Protein AF-A0A8C7Z4F8-F1 (afdb_monomer)

Radius of gyration: 44.06 Å; Cα contacts (8 Å, |Δi|>4): 246; chains: 1; bounding box: 107×72×113 Å

Secondary structure (DSSP, 8-state):
--S--B---EEEETTEEEEPSS--BPP-SSS---EEEEE-TTSEEEEEETTEEEEEEEHHHHS--S--SEEE-TT----TT-B--SEEE-TT-PPPGGG---SEEE-TT----TT--HHHH-S--PPEEE-TT---S--PPEEE-TTB--SPPPPEEE-TT----TTTT--S-----------SS-----------S-HHHHHHHHHHTHHHHHHHHHHHHHHHHHHHHHHHHHHHHHHHHHHHHHHHHHHHHHHHHTTSSSS-----------------

Structure (mmCIF, N/CA/C/O backbone):
data_AF-A0A8C7Z4F8-F1
#
_entry.id   AF-A0A8C7Z4F8-F1
#
loop_
_atom_site.group_PDB
_atom_site.id
_atom_site.type_symbol
_atom_site.label_atom_id
_atom_site.label_alt_id
_atom_site.label_comp_id
_atom_site.label_asym_id
_atom_site.label_entity_id
_atom_site.label_seq_id
_atom_site.pdbx_PDB_ins_code
_atom_site.Cartn_x
_atom_site.Cartn_y
_atom_site.Cartn_z
_atom_site.occupancy
_atom_site.B_iso_or_equiv
_atom_site.auth_seq_id
_atom_site.auth_comp_id
_atom_site.auth_asym_id
_atom_site.auth_atom_id
_atom_site.pdbx_PDB_model_num
ATOM 1 N N . GLY A 1 1 ? 2.323 -11.354 16.881 1.00 49.81 1 GLY A N 1
ATOM 2 C CA . GLY A 1 1 ? 3.428 -11.630 15.941 1.00 49.81 1 GLY A CA 1
ATOM 3 C C . GLY A 1 1 ? 3.877 -10.321 15.329 1.00 49.81 1 GLY A C 1
ATOM 4 O O . GLY A 1 1 ? 3.025 -9.554 14.912 1.00 49.81 1 GLY A O 1
ATOM 5 N N . TYR A 1 2 ? 5.178 -10.034 15.336 1.00 56.16 2 TYR A N 1
ATOM 6 C CA . TYR A 1 2 ? 5.723 -8.703 15.023 1.00 56.16 2 TYR A CA 1
ATOM 7 C C . TYR A 1 2 ? 5.928 -8.410 13.524 1.00 56.16 2 TYR A C 1
ATOM 9 O O . TYR A 1 2 ? 6.317 -7.300 13.188 1.00 56.16 2 TYR A O 1
ATOM 17 N N . SER A 1 3 ? 5.689 -9.367 12.618 1.00 63.50 3 SER A N 1
ATOM 18 C CA . SER A 1 3 ? 6.276 -9.279 11.271 1.00 63.50 3 SER A CA 1
ATOM 19 C C . SER A 1 3 ? 5.364 -8.769 10.146 1.00 63.50 3 SER A C 1
ATOM 21 O O . SER A 1 3 ? 5.885 -8.470 9.078 1.00 63.50 3 SER A O 1
ATOM 23 N N . THR A 1 4 ? 4.043 -8.663 10.325 1.00 73.19 4 THR A N 1
ATOM 24 C CA . THR A 1 4 ? 3.132 -8.253 9.232 1.00 73.19 4 THR A CA 1
ATOM 25 C C . THR A 1 4 ? 1.956 -7.425 9.755 1.00 73.19 4 THR A C 1
ATOM 27 O O . THR A 1 4 ? 0.885 -7.965 10.024 1.00 73.19 4 THR A O 1
ATOM 30 N N . LYS A 1 5 ? 2.164 -6.113 9.920 1.00 88.69 5 LYS A N 1
ATOM 31 C CA . LYS A 1 5 ? 1.126 -5.131 10.281 1.00 88.69 5 LYS A CA 1
ATOM 32 C C . LYS A 1 5 ? 0.877 -4.199 9.099 1.00 88.69 5 LYS A C 1
ATOM 34 O O . LYS A 1 5 ? 1.478 -3.129 9.018 1.00 88.69 5 LYS A O 1
ATOM 39 N N . LYS A 1 6 ? 0.039 -4.636 8.159 1.00 93.50 6 LYS A N 1
ATOM 40 C CA . LYS A 1 6 ? -0.268 -3.865 6.953 1.00 93.50 6 LYS A CA 1
ATOM 41 C C . LYS A 1 6 ? -1.729 -3.959 6.545 1.00 93.50 6 LYS A C 1
ATOM 43 O O . LYS A 1 6 ? -2.384 -4.970 6.794 1.00 93.50 6 LYS A O 1
ATOM 48 N N . VAL A 1 7 ? -2.216 -2.915 5.888 1.00 96.19 7 VAL A N 1
ATOM 49 C CA . VAL A 1 7 ? -3.517 -2.895 5.222 1.00 96.19 7 VAL A CA 1
ATOM 50 C C . VAL A 1 7 ? -3.371 -3.586 3.873 1.00 96.19 7 VAL A C 1
ATOM 52 O O . VAL A 1 7 ? -2.506 -3.244 3.068 1.00 96.19 7 VAL A O 1
ATOM 55 N N . HIS A 1 8 ? -4.213 -4.583 3.631 1.00 96.00 8 HIS A N 1
ATOM 56 C CA . HIS A 1 8 ? -4.247 -5.287 2.360 1.00 96.00 8 HIS A CA 1
ATOM 57 C C . HIS A 1 8 ? -5.235 -4.610 1.412 1.00 96.00 8 HIS A C 1
ATOM 59 O O . HIS A 1 8 ? -6.421 -4.524 1.712 1.00 96.00 8 HIS A O 1
ATOM 65 N N . VAL A 1 9 ? -4.748 -4.198 0.241 1.00 97.06 9 VAL A N 1
ATOM 66 C CA . VAL A 1 9 ? -5.586 -3.820 -0.901 1.00 97.06 9 VAL A CA 1
ATOM 67 C C . VAL A 1 9 ? -5.206 -4.734 -2.057 1.00 97.06 9 VAL A C 1
ATOM 69 O O . VAL A 1 9 ? -4.083 -4.694 -2.567 1.00 97.06 9 VAL A O 1
ATOM 72 N N . ILE A 1 10 ? -6.115 -5.644 -2.394 1.00 96.75 10 ILE A N 1
ATOM 73 C CA . ILE A 1 10 ? -5.881 -6.713 -3.360 1.00 96.75 10 ILE A CA 1
ATOM 74 C C . ILE A 1 10 ? -7.004 -6.660 -4.380 1.00 96.75 10 ILE A C 1
ATOM 76 O O . ILE A 1 10 ? -8.173 -6.753 -4.014 1.00 96.75 10 ILE A O 1
ATOM 80 N N . PHE A 1 11 ? -6.641 -6.551 -5.651 1.00 96.38 11 PHE A N 1
ATOM 81 C CA . PHE A 1 11 ? -7.597 -6.572 -6.749 1.00 96.38 11 PHE A CA 1
ATOM 82 C C . PHE A 1 11 ? -7.433 -7.856 -7.553 1.00 96.38 11 PHE A C 1
ATOM 84 O O . PHE A 1 11 ? -6.313 -8.307 -7.812 1.00 96.38 11 PHE A O 1
ATOM 91 N N . ASN A 1 12 ? -8.558 -8.451 -7.945 1.00 95.12 12 ASN A N 1
ATOM 92 C CA . ASN A 1 12 ? -8.551 -9.525 -8.924 1.00 95.12 12 ASN A CA 1
ATOM 93 C C . ASN A 1 12 ? -8.525 -8.915 -10.325 1.00 95.12 12 ASN A C 1
ATOM 95 O O . ASN A 1 12 ? -9.417 -8.147 -10.674 1.00 95.12 12 ASN A O 1
ATOM 99 N N . TYR A 1 13 ? -7.527 -9.273 -11.124 1.00 94.25 13 TYR A N 1
ATOM 100 C CA . TYR A 1 13 ? -7.421 -8.862 -12.517 1.00 94.25 13 TYR A CA 1
ATOM 101 C C . TYR A 1 13 ? -6.995 -10.069 -13.356 1.00 94.25 13 TYR A C 1
ATOM 103 O O . TYR A 1 13 ? -6.072 -10.798 -12.998 1.00 94.25 13 TYR A O 1
ATOM 111 N N . LYS A 1 14 ? -7.724 -10.346 -14.446 1.00 90.94 14 LYS A N 1
ATOM 112 C CA . LYS A 1 14 ? -7.486 -11.500 -15.342 1.00 90.94 14 LYS A CA 1
ATOM 113 C C . LYS A 1 14 ? -7.345 -12.853 -14.612 1.00 90.94 14 LYS A C 1
ATOM 115 O O . LYS A 1 14 ? -6.571 -13.716 -15.021 1.00 90.94 14 LYS A O 1
ATOM 120 N N . GLY A 1 15 ? -8.116 -13.055 -13.538 1.00 92.06 15 GLY A N 1
ATOM 121 C CA . GLY A 1 15 ? -8.130 -14.300 -12.763 1.00 92.06 15 GLY A CA 1
ATOM 122 C C . GLY A 1 15 ? -6.975 -14.455 -11.768 1.00 92.06 15 GLY A C 1
ATOM 123 O O . GLY A 1 15 ? -6.853 -15.514 -11.154 1.00 92.06 15 GLY A O 1
ATOM 124 N N . GLN A 1 16 ? -6.150 -13.423 -11.578 1.00 95.06 16 GLN A N 1
ATOM 125 C CA . GLN A 1 16 ? -5.070 -13.396 -10.594 1.00 95.06 16 GLN A CA 1
ATOM 126 C C . GLN A 1 16 ? -5.307 -12.302 -9.550 1.00 95.06 16 GLN A C 1
ATOM 128 O O . GLN A 1 16 ? -5.834 -11.234 -9.850 1.00 95.06 16 GLN A O 1
ATOM 133 N N . ASN A 1 17 ? -4.927 -12.584 -8.303 1.00 96.69 17 ASN A N 1
ATOM 134 C CA . ASN A 1 17 ? -5.020 -11.628 -7.203 1.00 96.69 17 ASN A CA 1
ATOM 135 C C . ASN A 1 17 ? -3.708 -10.848 -7.104 1.00 96.69 17 ASN A C 1
ATOM 137 O O . ASN A 1 17 ? -2.674 -11.420 -6.755 1.00 96.69 17 ASN A O 1
ATOM 141 N N . HIS A 1 18 ? -3.757 -9.549 -7.380 1.00 96.00 18 HIS A N 1
ATOM 142 C CA . HIS A 1 18 ? -2.596 -8.668 -7.335 1.00 96.00 18 HIS A CA 1
ATOM 143 C C . HIS A 1 18 ? -2.588 -7.888 -6.023 1.00 96.00 18 HIS A C 1
ATOM 145 O O . HIS A 1 18 ? -3.549 -7.190 -5.696 1.00 96.00 18 HIS A O 1
ATOM 151 N N . LEU A 1 19 ? -1.496 -8.005 -5.269 1.00 96.12 19 LEU A N 1
ATOM 152 C CA . LEU A 1 19 ? -1.281 -7.237 -4.047 1.00 96.12 19 LEU A CA 1
ATOM 153 C C . LEU A 1 19 ? -0.741 -5.850 -4.400 1.00 96.12 19 LEU A C 1
ATOM 155 O O . LEU A 1 19 ? 0.063 -5.718 -5.323 1.00 96.12 19 LEU A O 1
ATOM 159 N N . ILE A 1 20 ? -1.145 -4.844 -3.628 1.00 96.25 20 ILE A N 1
ATOM 160 C CA . ILE A 1 20 ? -0.541 -3.515 -3.695 1.00 96.25 20 ILE A CA 1
ATOM 161 C C . ILE A 1 20 ? 0.960 -3.595 -3.379 1.00 96.25 20 ILE A C 1
ATOM 163 O O . ILE A 1 20 ? 1.379 -4.302 -2.456 1.00 96.25 20 ILE A O 1
ATOM 167 N N . LYS A 1 21 ? 1.776 -2.872 -4.149 1.00 95.00 21 LYS A N 1
ATOM 168 C CA . LYS A 1 21 ? 3.234 -2.790 -3.956 1.00 95.00 21 LYS A CA 1
ATOM 169 C C . LYS A 1 21 ? 3.617 -1.977 -2.725 1.00 95.00 21 LYS A C 1
ATOM 171 O O . LYS A 1 21 ? 4.642 -2.244 -2.101 1.00 95.00 21 LYS A O 1
ATOM 176 N N . LYS A 1 22 ? 2.819 -0.957 -2.412 1.00 94.38 22 LYS A N 1
ATOM 177 C CA . LYS A 1 22 ? 3.058 -0.036 -1.302 1.00 94.38 22 LYS A CA 1
ATOM 178 C C . LYS A 1 22 ? 2.738 -0.691 0.038 1.00 94.38 22 LYS A C 1
ATOM 180 O O . LYS A 1 22 ? 1.772 -1.439 0.167 1.00 94.38 22 LYS A O 1
ATOM 185 N N . ASP A 1 23 ? 3.555 -0.387 1.041 1.00 93.69 23 ASP A N 1
ATOM 186 C CA . ASP A 1 23 ? 3.369 -0.885 2.402 1.00 93.69 23 ASP A CA 1
ATOM 187 C C . ASP A 1 23 ? 2.555 0.118 3.228 1.00 93.69 23 ASP A C 1
ATOM 189 O O . ASP A 1 23 ? 3.071 1.138 3.690 1.00 93.69 23 ASP A O 1
ATOM 193 N N . ILE A 1 24 ? 1.261 -0.162 3.381 1.00 94.88 24 ILE A N 1
ATOM 194 C CA . ILE A 1 24 ? 0.336 0.676 4.146 1.00 94.88 24 ILE A CA 1
ATOM 195 C C . ILE A 1 24 ? 0.276 0.139 5.572 1.00 94.88 24 ILE A C 1
ATOM 197 O O . ILE A 1 24 ? -0.217 -0.965 5.795 1.00 94.88 24 ILE A O 1
ATOM 201 N N . LYS A 1 25 ? 0.727 0.920 6.555 1.00 93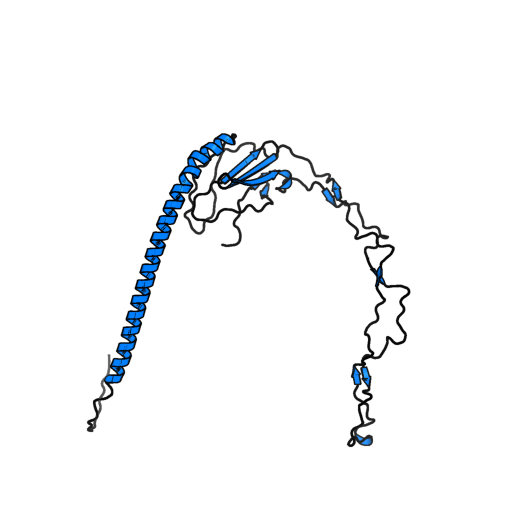.88 25 LYS A N 1
ATOM 202 C CA . LYS A 1 25 ? 0.678 0.515 7.968 1.00 93.88 25 LYS A CA 1
ATOM 203 C C . LYS A 1 25 ? -0.764 0.430 8.463 1.00 93.88 25 LYS A C 1
ATOM 205 O O . LYS A 1 25 ? -1.527 1.380 8.309 1.00 93.88 25 LYS A O 1
ATOM 210 N N . CYS A 1 26 ? -1.119 -0.691 9.089 1.00 93.50 26 CYS A N 1
ATOM 211 C CA . CYS A 1 26 ? -2.388 -0.808 9.803 1.00 93.50 26 CYS A CA 1
ATOM 212 C C . CYS A 1 26 ? -2.264 -0.256 11.225 1.00 93.50 26 CYS A C 1
ATOM 214 O O . CYS A 1 26 ? -1.162 -0.141 11.769 1.00 93.50 26 CYS A O 1
ATOM 216 N N . LYS A 1 27 ? -3.408 0.051 11.829 1.00 94.25 27 LYS A N 1
ATOM 217 C CA . LYS A 1 27 ? -3.496 0.355 13.254 1.00 94.25 27 LYS A CA 1
ATOM 218 C C . LYS A 1 27 ? -3.492 -0.939 14.063 1.00 94.25 27 LYS A C 1
ATOM 220 O O . LYS A 1 27 ? -3.935 -1.980 13.573 1.00 94.25 27 LYS A O 1
ATOM 225 N N . ASP A 1 28 ? -2.927 -0.882 15.258 1.00 91.75 28 ASP A N 1
ATOM 226 C CA . ASP A 1 28 ? -2.661 -2.041 16.111 1.00 91.75 28 ASP A CA 1
ATOM 227 C C . ASP A 1 28 ? -2.951 -1.788 17.597 1.00 91.75 28 ASP A C 1
ATOM 229 O O . ASP A 1 28 ? -2.520 -2.582 18.436 1.00 91.75 28 ASP A O 1
ATOM 233 N N . ASP A 1 29 ? -3.658 -0.700 17.905 1.00 93.06 29 ASP A N 1
ATOM 234 C CA . ASP A 1 29 ? -4.162 -0.415 19.244 1.00 93.06 29 ASP A CA 1
ATOM 235 C C . ASP A 1 29 ? -5.520 -1.113 19.500 1.00 93.06 29 ASP A C 1
ATOM 237 O O . ASP A 1 29 ? -5.978 -1.936 18.700 1.00 93.06 29 ASP A O 1
ATOM 241 N N . GLU A 1 30 ? -6.109 -0.870 20.674 1.00 93.31 30 GLU A N 1
ATOM 242 C CA . GLU A 1 30 ? -7.372 -1.485 21.111 1.00 93.31 30 GLU A CA 1
ATOM 243 C C . GLU A 1 30 ? -8.612 -0.628 20.790 1.00 93.31 30 GLU A C 1
ATOM 245 O O . GLU A 1 30 ? -9.710 -0.968 21.230 1.00 93.31 30 GLU A O 1
ATOM 250 N N . LEU A 1 31 ? -8.453 0.482 20.063 1.00 95.75 31 LEU A N 1
ATOM 251 C CA . LEU A 1 31 ? -9.534 1.406 19.728 1.00 95.75 31 LEU A CA 1
ATOM 252 C C . LEU A 1 31 ? -10.153 1.080 18.366 1.00 95.75 31 LEU A C 1
ATOM 254 O O . LEU A 1 31 ? -9.585 0.379 17.521 1.00 95.75 31 LEU A O 1
ATOM 258 N N . THR A 1 32 ? -11.347 1.619 18.132 1.00 96.88 32 THR A N 1
ATOM 259 C CA . THR A 1 32 ? -12.010 1.490 16.840 1.00 96.88 32 THR A CA 1
ATOM 260 C C . THR A 1 32 ? -11.325 2.387 15.809 1.00 96.88 32 THR A C 1
ATOM 262 O O . THR A 1 32 ? -11.149 3.589 16.018 1.00 96.88 32 THR A O 1
ATOM 265 N N . HIS A 1 33 ? -11.010 1.818 14.644 1.00 97.12 33 HIS A N 1
ATOM 266 C CA . HIS A 1 33 ? -10.456 2.539 13.498 1.00 97.12 33 HIS A CA 1
ATOM 267 C C . HIS A 1 33 ? -11.338 2.406 12.269 1.00 97.12 33 HIS A C 1
ATOM 269 O O . HIS A 1 33 ? -11.872 1.330 11.986 1.00 97.12 33 HIS A O 1
ATOM 275 N N . LEU A 1 34 ? -11.432 3.489 11.503 1.00 97.56 34 LEU A N 1
ATOM 276 C CA . LEU A 1 34 ? -12.185 3.515 10.255 1.00 97.56 34 LEU A CA 1
ATOM 277 C C . LEU A 1 34 ? -11.246 3.275 9.074 1.00 97.56 34 LEU A C 1
ATOM 279 O O . LEU A 1 34 ? -10.264 3.993 8.914 1.00 97.56 34 LEU A O 1
ATOM 283 N N . TYR A 1 35 ? -11.575 2.318 8.211 1.00 97.88 35 TYR A N 1
ATOM 284 C CA . TYR A 1 35 ? -10.846 2.065 6.968 1.00 97.88 35 TYR A CA 1
ATOM 285 C C . TYR A 1 35 ? -11.739 2.373 5.768 1.00 97.88 35 TYR A C 1
ATOM 287 O O . TYR A 1 35 ? -12.866 1.886 5.689 1.00 97.88 35 TYR A O 1
ATOM 295 N N . THR A 1 36 ? -11.228 3.148 4.813 1.00 98.06 36 THR A N 1
ATOM 296 C CA . THR A 1 36 ? -11.954 3.509 3.587 1.00 98.06 36 THR A CA 1
ATOM 297 C C . THR A 1 36 ? -11.073 3.260 2.372 1.00 98.06 36 THR A C 1
ATOM 299 O O . THR A 1 36 ? -9.938 3.732 2.315 1.00 98.06 36 THR A O 1
ATOM 302 N N . LEU A 1 37 ? -11.606 2.540 1.386 1.00 98.00 37 LEU A N 1
ATOM 303 C CA . LEU A 1 37 ? -11.005 2.375 0.065 1.00 98.00 37 LEU A CA 1
ATOM 304 C C . LEU A 1 37 ? -11.885 3.094 -0.956 1.00 98.00 37 LEU A C 1
ATOM 306 O O . LEU A 1 37 ? -13.067 2.785 -1.077 1.00 98.00 37 LEU A O 1
ATOM 310 N N . ILE A 1 38 ? -11.296 4.026 -1.695 1.00 97.81 38 ILE A N 1
ATOM 311 C CA . ILE A 1 38 ? -11.937 4.744 -2.794 1.00 97.81 38 ILE A CA 1
ATOM 312 C C . ILE A 1 38 ? -11.261 4.286 -4.080 1.00 97.81 38 ILE A C 1
ATOM 314 O O . ILE A 1 38 ? -10.034 4.316 -4.182 1.00 97.81 38 ILE A O 1
ATOM 318 N N . LEU A 1 39 ? -12.060 3.864 -5.054 1.00 97.00 39 LEU A N 1
ATOM 319 C CA . LEU A 1 39 ? -11.600 3.440 -6.370 1.00 97.00 39 LEU A CA 1
ATOM 320 C C . LEU A 1 39 ? -12.334 4.254 -7.432 1.00 97.00 39 LEU A C 1
ATOM 322 O O . LEU A 1 39 ? -13.559 4.197 -7.518 1.00 97.00 39 LEU A O 1
ATOM 326 N N . ASN A 1 40 ? -11.589 5.011 -8.231 1.00 96.25 40 ASN A N 1
ATOM 327 C CA . ASN A 1 40 ? -12.147 5.944 -9.199 1.00 96.25 40 ASN A CA 1
ATOM 328 C C . ASN A 1 40 ? -12.118 5.376 -10.633 1.00 96.25 40 ASN A C 1
ATOM 330 O O . ASN A 1 40 ? -11.205 4.623 -10.989 1.00 96.25 40 ASN A O 1
ATOM 334 N N . PRO A 1 41 ? -13.050 5.803 -11.509 1.00 95.44 41 PRO A N 1
ATOM 335 C CA . PRO A 1 41 ? -13.068 5.406 -12.921 1.00 95.44 41 PRO A CA 1
ATOM 336 C C . PRO A 1 41 ? -11.861 5.859 -13.753 1.00 95.44 41 PRO A C 1
ATOM 338 O O . PRO A 1 41 ? -11.650 5.367 -14.858 1.00 95.44 41 PRO A O 1
ATOM 341 N N . ASP A 1 42 ? -11.073 6.810 -13.253 1.00 94.75 42 ASP A N 1
ATOM 342 C CA . ASP A 1 42 ? -9.826 7.263 -13.877 1.00 94.75 42 ASP A CA 1
ATOM 343 C C . ASP A 1 42 ? -8.624 6.361 -13.535 1.00 94.75 42 ASP A C 1
ATOM 345 O O . ASP A 1 42 ? -7.484 6.714 -13.836 1.00 94.75 42 ASP A O 1
ATOM 349 N N . GLN A 1 43 ? -8.884 5.187 -12.943 1.00 93.50 43 GLN A N 1
ATOM 350 C CA . GLN A 1 43 ? -7.890 4.213 -12.489 1.00 93.50 43 GLN A CA 1
ATOM 351 C C . GLN A 1 43 ? -7.019 4.708 -11.332 1.00 93.50 43 GLN A C 1
ATOM 353 O O . GLN A 1 43 ? -5.921 4.188 -11.111 1.00 93.50 43 GLN A O 1
ATOM 358 N N . THR A 1 44 ? -7.496 5.702 -10.586 1.00 96.94 44 THR A N 1
ATOM 359 C CA . THR A 1 44 ? -6.874 6.113 -9.331 1.00 96.94 44 THR A CA 1
ATOM 360 C C . THR A 1 44 ? -7.548 5.453 -8.140 1.00 96.94 44 THR A C 1
ATOM 362 O O . THR A 1 44 ? -8.717 5.064 -8.184 1.00 96.94 44 THR A O 1
ATOM 365 N N . TYR A 1 45 ? -6.795 5.320 -7.056 1.00 97.56 45 TYR A N 1
ATOM 366 C CA . TYR A 1 45 ? -7.313 4.847 -5.783 1.00 97.56 45 TYR A CA 1
ATOM 367 C C . TYR A 1 45 ? -6.828 5.744 -4.649 1.00 97.56 45 TYR A C 1
ATOM 369 O O . TYR A 1 45 ? -5.790 6.411 -4.741 1.00 97.56 45 TYR A O 1
ATOM 377 N N . GLU A 1 46 ? -7.574 5.716 -3.556 1.00 97.69 46 GLU A N 1
ATOM 378 C CA . GLU A 1 46 ? -7.220 6.370 -2.309 1.00 97.69 46 GLU A CA 1
ATOM 379 C C . GLU A 1 46 ? -7.574 5.451 -1.140 1.00 97.69 46 GLU A C 1
ATOM 381 O O . GLU A 1 46 ? -8.661 4.875 -1.091 1.00 97.69 46 GLU A O 1
ATOM 386 N N . VAL A 1 47 ? -6.648 5.311 -0.195 1.00 97.94 47 VAL A N 1
ATOM 387 C CA . VAL A 1 47 ? -6.878 4.615 1.071 1.00 97.94 47 VAL A CA 1
ATOM 388 C C . VAL A 1 47 ? -6.866 5.652 2.179 1.00 97.94 47 VAL A C 1
ATOM 390 O O . VAL A 1 47 ? -5.910 6.425 2.318 1.00 97.94 47 VAL A O 1
ATOM 393 N N . ARG A 1 48 ? -7.924 5.649 2.986 1.00 97.31 48 ARG A N 1
ATOM 394 C CA . ARG A 1 48 ? -8.021 6.459 4.197 1.00 97.31 48 ARG A CA 1
ATOM 395 C C . ARG A 1 48 ? -8.076 5.571 5.424 1.00 97.31 48 ARG A C 1
ATOM 397 O O . ARG A 1 48 ? -8.701 4.509 5.405 1.00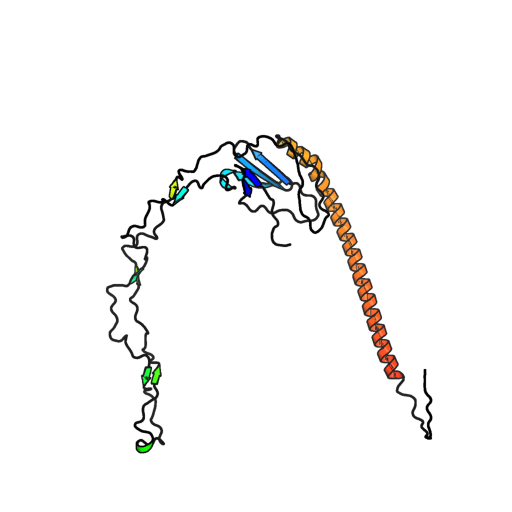 97.31 48 ARG A O 1
ATOM 404 N N . ILE A 1 49 ? -7.432 6.035 6.482 1.00 97.06 49 ILE A N 1
ATOM 405 C CA . ILE A 1 49 ? -7.568 5.484 7.825 1.00 97.06 49 ILE A CA 1
ATOM 406 C C . ILE A 1 49 ? -8.002 6.644 8.708 1.00 97.06 49 ILE A C 1
ATOM 408 O O . ILE A 1 49 ? -7.379 7.701 8.658 1.00 97.06 49 ILE A O 1
ATOM 412 N N . ASP A 1 50 ? -9.064 6.471 9.490 1.00 95.50 50 ASP A N 1
ATOM 413 C CA . ASP A 1 50 ? -9.546 7.483 10.436 1.00 95.50 50 ASP A CA 1
ATOM 414 C C . ASP A 1 50 ? -9.931 8.817 9.748 1.00 95.50 50 ASP A C 1
ATOM 416 O O . ASP A 1 50 ? -9.701 9.901 10.283 1.00 95.50 50 ASP A O 1
ATOM 420 N N . ASN A 1 51 ? -10.504 8.735 8.534 1.00 91.94 51 ASN A N 1
ATOM 421 C CA . ASN A 1 51 ? -10.778 9.850 7.604 1.00 91.94 51 ASN A CA 1
ATOM 422 C C . ASN A 1 51 ? -9.541 10.619 7.096 1.00 91.94 51 ASN A C 1
ATOM 424 O O . ASN A 1 51 ? -9.677 11.568 6.321 1.00 91.94 51 ASN A O 1
ATOM 428 N N . GLU A 1 52 ? -8.331 10.185 7.441 1.00 93.81 52 GLU A N 1
ATOM 429 C CA . GLU A 1 52 ? -7.089 10.755 6.931 1.00 93.81 52 GLU A CA 1
ATOM 430 C C . GLU A 1 52 ? -6.584 9.960 5.729 1.00 93.81 52 GLU A C 1
ATOM 432 O O . GLU A 1 52 ? -6.503 8.731 5.752 1.00 93.81 52 GLU A O 1
ATOM 437 N N . LYS A 1 53 ? -6.204 10.666 4.661 1.00 96.62 53 LYS A N 1
ATOM 438 C CA . LYS A 1 53 ? -5.582 10.043 3.493 1.00 96.62 53 LYS A CA 1
ATOM 439 C C . LYS A 1 53 ? -4.197 9.517 3.857 1.00 96.62 53 LYS A C 1
ATOM 441 O O . LYS A 1 53 ? -3.283 10.310 4.085 1.00 96.62 53 LYS A O 1
ATOM 446 N N . VAL A 1 54 ? -4.042 8.195 3.848 1.00 96.88 54 VAL A N 1
ATOM 447 C CA . VAL A 1 54 ? -2.762 7.531 4.130 1.00 96.88 54 VAL A CA 1
ATOM 448 C C . VAL A 1 54 ? -2.021 7.135 2.862 1.00 96.88 54 VAL A C 1
ATOM 450 O O . VAL A 1 54 ? -0.795 7.145 2.857 1.00 96.88 54 VAL A O 1
ATOM 453 N N . GLU A 1 55 ? -2.745 6.819 1.787 1.00 96.94 55 GLU A N 1
ATOM 454 C CA . GLU A 1 55 ? -2.145 6.395 0.524 1.00 96.94 55 GLU A CA 1
ATOM 455 C C . GLU A 1 55 ? -3.025 6.777 -0.671 1.00 96.94 55 GLU A C 1
ATOM 457 O O . GLU A 1 55 ? -4.253 6.806 -0.568 1.00 96.94 55 GLU A O 1
ATOM 462 N N . SER A 1 56 ? -2.401 7.075 -1.810 1.00 97.06 56 SER A N 1
ATOM 463 C CA . SER A 1 56 ? -3.097 7.344 -3.071 1.00 97.06 56 SER A CA 1
ATOM 464 C C . SER A 1 56 ? -2.185 7.111 -4.270 1.00 97.06 56 SER A C 1
ATOM 466 O O . SER A 1 56 ? -0.978 7.359 -4.195 1.00 97.06 56 SER A O 1
ATOM 468 N N . GLY A 1 57 ? -2.755 6.719 -5.402 1.00 96.50 57 GLY A N 1
ATOM 469 C CA . GLY A 1 57 ? -1.985 6.508 -6.623 1.00 96.50 57 GLY A CA 1
ATOM 470 C C . GLY A 1 57 ? -2.832 6.005 -7.781 1.00 96.50 57 GLY A C 1
ATOM 471 O O . GLY A 1 57 ? -4.047 6.196 -7.798 1.00 96.50 57 GLY A O 1
ATOM 472 N N . SER A 1 58 ? -2.174 5.368 -8.748 1.00 95.75 58 SER A N 1
ATOM 473 C CA . SER A 1 58 ? -2.806 4.744 -9.910 1.00 95.75 58 SER A CA 1
ATOM 474 C C . SER A 1 58 ? -2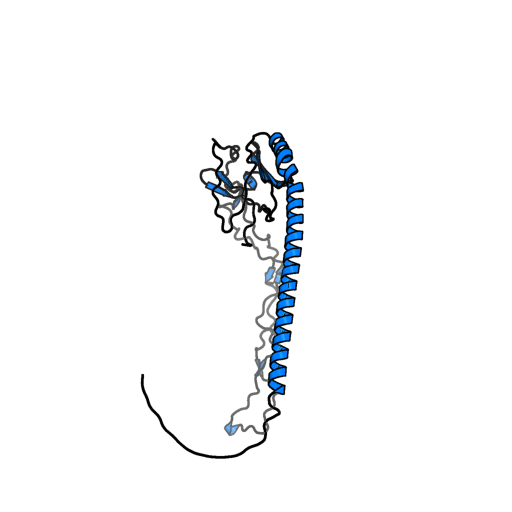.744 3.218 -9.796 1.00 95.75 58 SER A C 1
ATOM 476 O O . SER A 1 58 ? -1.810 2.664 -9.210 1.00 95.75 58 SER A O 1
ATOM 478 N N . LEU A 1 59 ? -3.722 2.525 -10.378 1.00 94.88 59 LEU A N 1
ATOM 479 C CA . LEU A 1 59 ? -3.717 1.062 -10.446 1.00 94.88 59 LEU A CA 1
ATOM 480 C C . LEU A 1 59 ? -2.537 0.523 -11.271 1.00 94.88 59 LEU A C 1
ATOM 482 O O . LEU A 1 59 ? -1.964 -0.504 -10.917 1.00 94.88 59 LEU A O 1
ATOM 486 N N . GLU A 1 60 ? -2.164 1.222 -12.350 1.00 92.00 60 GLU A N 1
ATOM 487 C CA . GLU A 1 60 ? -1.066 0.822 -13.245 1.00 92.00 60 GLU A CA 1
ATOM 488 C C . GLU A 1 60 ? 0.296 0.809 -12.548 1.00 92.00 60 GLU A C 1
ATOM 490 O O . GLU A 1 60 ? 1.121 -0.062 -12.826 1.00 92.00 60 GLU A O 1
ATOM 495 N N . ASP A 1 61 ? 0.556 1.792 -11.685 1.00 92.62 61 ASP A N 1
ATOM 496 C CA . ASP A 1 61 ? 1.877 1.962 -11.084 1.00 92.62 61 ASP A CA 1
ATOM 497 C C . ASP A 1 61 ? 2.007 1.136 -9.793 1.00 92.62 61 ASP A C 1
ATOM 499 O O . ASP A 1 61 ? 3.042 0.499 -9.555 1.00 92.62 61 ASP A O 1
ATOM 503 N N . ASP A 1 62 ? 0.937 1.081 -8.991 1.00 96.00 62 ASP A N 1
ATOM 504 C CA . ASP A 1 62 ? 0.965 0.513 -7.639 1.00 96.00 62 ASP A CA 1
ATOM 505 C C . ASP A 1 62 ? 0.600 -0.984 -7.569 1.00 96.00 62 ASP A C 1
ATOM 507 O O . ASP A 1 62 ? 0.777 -1.602 -6.515 1.00 96.00 62 ASP A O 1
ATOM 511 N N . TRP A 1 63 ? 0.185 -1.601 -8.684 1.00 95.69 63 TRP A N 1
ATOM 512 C CA . TRP A 1 63 ? 0.002 -3.054 -8.826 1.00 95.69 63 TRP A CA 1
ATOM 513 C C . TRP A 1 63 ? 0.735 -3.607 -10.053 1.00 95.69 63 TRP A C 1
ATOM 515 O O . TRP A 1 63 ? 1.031 -2.897 -11.008 1.00 95.69 63 TRP A O 1
ATOM 525 N N . ASP A 1 64 ? 1.033 -4.907 -10.038 1.00 92.88 64 ASP A N 1
ATOM 526 C CA . ASP A 1 64 ? 1.604 -5.634 -11.184 1.00 92.88 64 ASP A CA 1
ATOM 527 C C . ASP A 1 64 ? 0.507 -6.300 -12.028 1.00 92.88 64 ASP A C 1
ATOM 529 O O . ASP A 1 64 ? 0.494 -7.519 -12.188 1.00 92.88 64 ASP A O 1
ATOM 533 N N . MET A 1 65 ? -0.454 -5.512 -12.517 1.00 91.44 65 MET A N 1
ATOM 534 C CA . MET A 1 65 ? -1.571 -6.009 -13.342 1.00 91.44 65 MET A CA 1
ATOM 535 C C . MET A 1 65 ? -1.218 -6.116 -14.830 1.00 91.44 65 MET A C 1
ATOM 537 O O . MET A 1 65 ? -1.731 -6.984 -15.540 1.00 91.44 65 MET A O 1
ATOM 541 N N . LEU A 1 66 ? -0.347 -5.225 -15.308 1.00 90.81 66 LEU A N 1
ATOM 542 C CA . LEU A 1 66 ? 0.085 -5.147 -16.700 1.00 90.81 66 LEU A CA 1
ATOM 543 C C . LEU A 1 66 ? 1.573 -5.506 -16.825 1.00 90.81 66 LEU A C 1
ATOM 545 O O . LEU A 1 66 ? 2.336 -5.320 -15.874 1.00 90.81 66 LEU A O 1
ATOM 549 N N . PRO A 1 67 ? 2.020 -5.992 -17.998 1.00 88.56 67 PRO A N 1
ATOM 550 C CA . PRO A 1 67 ? 3.442 -6.151 -18.285 1.00 88.56 67 PRO A CA 1
ATOM 551 C C . PRO A 1 67 ? 4.212 -4.838 -18.095 1.00 88.56 67 PRO A C 1
ATOM 553 O O . PRO A 1 67 ? 3.658 -3.751 -18.251 1.00 88.56 67 PRO A O 1
ATOM 556 N N . ALA A 1 68 ? 5.514 -4.921 -17.812 1.00 86.94 68 ALA A N 1
ATOM 557 C CA . ALA A 1 68 ? 6.350 -3.730 -17.685 1.00 86.94 68 ALA A CA 1
ATOM 558 C C . ALA A 1 68 ? 6.288 -2.879 -18.964 1.00 86.94 68 ALA A C 1
ATOM 560 O O . ALA A 1 68 ? 6.401 -3.418 -20.063 1.00 86.94 68 ALA A O 1
ATOM 561 N N . LYS A 1 69 ? 6.155 -1.554 -18.821 1.00 87.50 69 LYS A N 1
ATOM 562 C CA . LYS A 1 69 ? 6.103 -0.606 -19.952 1.00 87.50 69 LYS A CA 1
ATOM 563 C C . LYS A 1 69 ? 7.365 -0.678 -20.823 1.00 87.50 69 LYS A C 1
ATOM 565 O O . LYS A 1 69 ? 7.290 -0.524 -22.038 1.00 87.50 69 LYS A O 1
ATOM 570 N N . LYS A 1 70 ? 8.517 -0.948 -20.201 1.00 87.69 70 LYS A N 1
ATOM 571 C CA . LYS A 1 70 ? 9.820 -1.071 -20.861 1.00 87.69 70 LYS A CA 1
ATOM 572 C C . LYS A 1 70 ? 10.497 -2.383 -20.505 1.00 87.69 70 LYS A C 1
ATOM 574 O O . LYS A 1 70 ? 10.433 -2.828 -19.359 1.00 87.69 70 LYS A O 1
ATOM 579 N N . ILE A 1 71 ? 11.176 -2.967 -21.482 1.00 88.25 71 ILE A N 1
ATOM 580 C CA . ILE A 1 71 ? 12.013 -4.156 -21.322 1.00 88.25 71 ILE A CA 1
ATOM 581 C C . ILE A 1 71 ? 13.424 -3.864 -21.818 1.00 88.25 71 ILE A C 1
ATOM 583 O O . ILE A 1 71 ? 13.654 -2.976 -22.635 1.00 88.25 71 ILE A O 1
ATOM 587 N N . LYS A 1 72 ? 14.391 -4.631 -21.319 1.00 88.00 72 LYS A N 1
ATOM 588 C CA . LYS A 1 72 ? 15.748 -4.627 -21.860 1.00 88.00 72 LYS A CA 1
ATOM 589 C C . LYS A 1 72 ? 15.702 -5.106 -23.310 1.00 88.00 72 LYS A C 1
ATOM 591 O O . LYS A 1 72 ? 15.153 -6.172 -23.568 1.00 88.00 72 LYS A O 1
ATOM 596 N N . ASP A 1 73 ? 16.282 -4.326 -24.215 1.00 85.94 73 ASP A N 1
ATOM 597 C CA . ASP A 1 73 ? 16.335 -4.615 -25.649 1.00 85.94 73 ASP A CA 1
ATOM 598 C C . ASP A 1 73 ? 16.969 -5.990 -25.944 1.00 85.94 73 ASP A C 1
ATOM 600 O O . ASP A 1 73 ? 18.188 -6.136 -25.833 1.00 85.94 73 ASP A O 1
ATOM 604 N N . PRO A 1 74 ? 16.191 -7.011 -26.337 1.00 83.69 74 PRO A N 1
ATOM 605 C CA . PRO A 1 74 ? 16.726 -8.354 -26.547 1.00 83.69 74 PRO A CA 1
ATOM 606 C C . PRO A 1 74 ? 17.823 -8.411 -27.626 1.00 83.69 74 PRO A C 1
ATOM 608 O O . PRO A 1 74 ? 18.635 -9.342 -27.616 1.00 83.69 74 PRO A O 1
ATOM 611 N N . ASP A 1 75 ? 17.880 -7.421 -28.521 1.00 82.56 75 ASP A N 1
ATOM 612 C CA . ASP A 1 75 ? 18.874 -7.323 -29.588 1.00 82.56 75 ASP A CA 1
ATOM 613 C C . ASP A 1 75 ? 20.115 -6.506 -29.183 1.00 82.56 75 ASP A C 1
ATOM 615 O O . ASP A 1 75 ? 21.171 -6.616 -29.823 1.00 82.56 75 ASP A O 1
ATOM 619 N N . ALA A 1 76 ? 20.044 -5.727 -28.098 1.00 83.38 76 ALA A N 1
ATOM 620 C CA . ALA A 1 76 ? 21.171 -4.940 -27.616 1.00 83.38 76 ALA A CA 1
ATOM 621 C C . ALA A 1 76 ? 22.240 -5.838 -26.985 1.00 83.38 76 ALA A C 1
ATOM 623 O O . ALA A 1 76 ? 22.058 -6.475 -25.949 1.00 83.38 76 ALA A O 1
ATOM 624 N N . LYS A 1 77 ? 23.427 -5.837 -27.590 1.00 83.31 77 LYS A N 1
ATOM 625 C CA . LYS A 1 77 ? 24.616 -6.502 -27.050 1.00 83.31 77 LYS A CA 1
ATOM 626 C C . LYS A 1 77 ? 25.688 -5.474 -26.764 1.00 83.31 77 LYS A C 1
ATOM 628 O O . LYS A 1 77 ? 25.863 -4.524 -27.529 1.00 83.31 77 LYS A O 1
ATOM 633 N N . LYS A 1 78 ? 26.440 -5.698 -25.686 1.00 81.00 78 LYS A N 1
ATOM 634 C CA . LYS A 1 78 ? 27.616 -4.890 -25.382 1.00 81.00 78 LYS A CA 1
ATOM 635 C C . LYS A 1 78 ? 28.572 -4.937 -26.582 1.00 81.00 78 LYS A C 1
ATOM 637 O O . LYS A 1 78 ? 28.973 -6.037 -26.973 1.00 81.00 78 LYS A O 1
ATOM 642 N N . PRO A 1 79 ? 28.941 -3.788 -27.176 1.00 83.94 79 PRO A N 1
ATOM 643 C CA . PRO A 1 79 ? 29.909 -3.773 -28.261 1.00 83.94 79 PRO A CA 1
ATOM 644 C C . PRO A 1 79 ? 31.241 -4.362 -27.793 1.00 83.94 79 PRO A C 1
ATOM 646 O O . PRO A 1 79 ? 31.696 -4.077 -26.687 1.00 83.94 79 PRO A O 1
ATOM 649 N N . SER A 1 80 ? 31.901 -5.145 -28.646 1.00 79.12 80 SER A N 1
ATOM 650 C CA . SER A 1 80 ? 33.222 -5.712 -28.335 1.00 79.12 80 SER A CA 1
ATOM 651 C C . SER A 1 80 ? 34.302 -4.642 -28.123 1.00 79.12 80 SER A C 1
ATOM 653 O O . SER A 1 80 ? 35.293 -4.901 -27.455 1.00 79.12 80 SER A O 1
ATOM 655 N N . ASP A 1 81 ? 34.091 -3.442 -28.672 1.00 79.31 81 ASP A N 1
ATOM 656 C CA . ASP A 1 81 ? 34.961 -2.261 -28.556 1.00 79.31 81 ASP A CA 1
ATOM 657 C C . ASP A 1 81 ? 34.598 -1.351 -27.358 1.00 79.31 81 ASP A C 1
ATOM 659 O O . ASP A 1 81 ? 34.985 -0.181 -27.285 1.00 79.31 81 ASP A O 1
ATOM 663 N N . TRP A 1 82 ? 33.764 -1.835 -26.435 1.00 80.81 82 TRP A N 1
ATOM 664 C CA . TRP A 1 82 ? 33.345 -1.068 -25.266 1.00 80.81 82 TRP A CA 1
ATOM 665 C C . TRP A 1 82 ? 34.155 -1.467 -24.028 1.00 80.81 82 TRP A C 1
ATOM 667 O O . TRP A 1 82 ? 33.931 -2.529 -23.435 1.00 80.81 82 TRP A O 1
ATOM 677 N N . ASP A 1 83 ? 35.092 -0.603 -23.632 1.00 81.25 83 ASP A N 1
ATOM 678 C CA . ASP A 1 83 ? 35.889 -0.794 -22.423 1.00 81.25 83 ASP A CA 1
ATOM 679 C C . ASP A 1 83 ? 35.186 -0.165 -21.212 1.00 81.25 83 ASP A C 1
ATOM 681 O O . ASP A 1 83 ? 35.038 1.054 -21.125 1.00 81.25 83 ASP A O 1
ATOM 685 N N . ASP A 1 84 ? 34.747 -1.020 -20.284 1.00 81.81 84 ASP A N 1
ATOM 686 C CA . ASP A 1 84 ? 34.115 -0.617 -19.017 1.00 81.81 84 ASP A CA 1
ATOM 687 C C . ASP A 1 84 ? 35.152 -0.355 -17.914 1.00 81.81 84 ASP A C 1
ATOM 689 O O . ASP A 1 84 ? 34.794 -0.001 -16.789 1.00 81.81 84 ASP A O 1
ATOM 693 N N . ARG A 1 85 ? 36.445 -0.570 -18.180 1.00 80.81 85 ARG A N 1
ATOM 694 C CA . ARG A 1 85 ? 37.487 -0.385 -17.171 1.00 80.81 85 ARG A CA 1
ATOM 695 C C . ARG A 1 85 ? 37.839 1.090 -17.091 1.00 80.81 85 ARG A C 1
ATOM 697 O O . ARG A 1 85 ? 38.431 1.636 -18.019 1.00 80.81 85 ARG A O 1
ATOM 704 N N . ALA A 1 86 ? 37.496 1.719 -15.971 1.00 81.00 86 ALA A N 1
ATOM 705 C CA . ALA A 1 86 ? 37.854 3.108 -15.695 1.00 81.00 86 ALA A CA 1
ATOM 706 C C . ALA A 1 86 ? 39.378 3.307 -15.602 1.00 81.00 86 ALA A C 1
ATOM 708 O O . ALA A 1 86 ? 39.889 4.362 -15.982 1.00 81.00 86 ALA A O 1
ATOM 709 N N . THR A 1 87 ? 40.104 2.281 -15.145 1.00 85.50 87 THR A N 1
ATOM 710 C CA . THR A 1 87 ? 41.567 2.261 -15.093 1.00 85.50 87 THR A CA 1
ATOM 711 C C . THR A 1 87 ? 42.135 1.058 -15.836 1.00 85.50 87 THR A C 1
ATOM 713 O O . THR A 1 87 ? 41.523 -0.009 -15.879 1.00 85.50 87 THR A O 1
ATOM 716 N N . ILE A 1 88 ? 43.305 1.243 -16.434 1.00 84.56 88 ILE A N 1
ATOM 717 C CA . ILE A 1 88 ? 44.098 0.193 -17.075 1.00 84.56 88 ILE A CA 1
ATOM 718 C C . ILE A 1 88 ? 45.519 0.230 -16.524 1.00 84.56 88 ILE A C 1
ATOM 720 O O . ILE A 1 88 ? 45.980 1.266 -16.048 1.00 84.56 88 ILE A O 1
ATOM 724 N N . ASP A 1 89 ? 46.205 -0.901 -16.619 1.00 85.88 89 ASP A N 1
ATOM 725 C CA . ASP A 1 89 ? 47.632 -0.999 -16.337 1.00 85.88 89 ASP A CA 1
ATOM 726 C C . ASP A 1 89 ? 48.402 -0.038 -17.249 1.00 85.88 89 ASP A C 1
ATOM 728 O O . ASP A 1 89 ? 48.173 -0.010 -18.462 1.00 85.88 89 ASP A O 1
ATOM 732 N N . ASP A 1 90 ? 49.300 0.753 -16.673 1.00 83.12 90 ASP A N 1
ATOM 733 C CA . ASP A 1 90 ? 50.159 1.662 -17.414 1.00 83.12 90 ASP A CA 1
ATOM 734 C C . ASP A 1 90 ? 51.133 0.852 -18.282 1.00 83.12 90 ASP A C 1
ATOM 736 O O . ASP A 1 90 ? 52.030 0.198 -17.747 1.00 83.12 90 ASP A O 1
ATOM 740 N N . PRO A 1 91 ? 51.007 0.893 -19.621 1.00 79.94 91 PRO A N 1
ATOM 741 C CA . PRO A 1 91 ? 51.886 0.135 -20.506 1.00 79.94 91 PRO A CA 1
ATOM 742 C C . PRO A 1 91 ? 53.326 0.671 -20.515 1.00 79.94 91 PRO A C 1
ATOM 744 O O . PRO A 1 91 ? 54.206 0.032 -21.092 1.00 79.94 91 PRO A O 1
ATOM 747 N N . SER A 1 92 ? 53.567 1.850 -19.932 1.00 79.31 92 SER A N 1
ATOM 748 C CA . SER A 1 92 ? 54.889 2.463 -19.799 1.00 79.31 92 SER A CA 1
ATOM 749 C C . SER A 1 92 ? 55.548 2.214 -18.442 1.00 79.31 92 SER A C 1
ATOM 751 O O . SER A 1 92 ? 56.747 2.460 -18.301 1.00 79.31 92 SER A O 1
ATOM 753 N N . ASP A 1 93 ? 54.803 1.697 -17.460 1.00 81.69 93 ASP A N 1
ATOM 754 C CA . ASP A 1 93 ? 55.354 1.318 -16.163 1.00 81.69 93 ASP A CA 1
ATOM 755 C C . ASP A 1 93 ? 55.958 -0.081 -16.298 1.00 81.69 93 ASP A C 1
ATOM 757 O O . ASP A 1 93 ? 55.267 -1.071 -16.521 1.00 81.69 93 ASP A O 1
ATOM 761 N N . THR A 1 94 ? 57.281 -0.161 -16.227 1.00 79.44 94 THR A N 1
ATOM 762 C CA . THR A 1 94 ? 58.014 -1.426 -16.277 1.00 79.44 94 THR A CA 1
ATOM 763 C C . THR A 1 94 ? 58.450 -1.820 -14.882 1.00 79.44 94 THR A C 1
ATOM 765 O O . THR A 1 94 ? 58.847 -0.963 -14.090 1.00 79.44 94 THR A O 1
ATOM 768 N N . LYS A 1 95 ? 58.446 -3.124 -14.603 1.00 78.75 95 LYS A N 1
ATOM 769 C CA . LYS A 1 95 ? 58.982 -3.671 -13.360 1.00 78.75 95 LYS A CA 1
ATOM 770 C C . LYS A 1 95 ? 60.421 -3.182 -13.138 1.00 78.75 95 LYS A C 1
ATOM 772 O O . LYS A 1 95 ? 61.269 -3.447 -13.991 1.00 78.75 95 LYS A O 1
ATOM 777 N N . PRO A 1 96 ? 60.709 -2.470 -12.035 1.00 80.56 96 PRO A N 1
ATOM 778 C CA . PRO A 1 96 ? 62.075 -2.085 -11.706 1.00 80.56 96 PRO A CA 1
ATOM 779 C C . PRO A 1 96 ? 62.946 -3.328 -11.502 1.00 80.56 96 PRO A C 1
ATOM 781 O O . PRO A 1 96 ? 62.488 -4.298 -10.898 1.00 80.56 96 PRO A O 1
ATOM 784 N N . GLU A 1 97 ? 64.198 -3.289 -11.964 1.00 73.75 97 GLU A N 1
ATOM 785 C CA . GLU A 1 97 ? 65.139 -4.415 -11.822 1.00 73.75 97 GLU A CA 1
ATOM 786 C C . GLU A 1 97 ? 65.358 -4.808 -10.347 1.00 73.75 97 GLU A C 1
ATOM 788 O O . GLU A 1 97 ? 65.496 -5.987 -10.040 1.00 73.75 97 GLU A O 1
ATOM 793 N N . ASP A 1 98 ? 65.262 -3.847 -9.421 1.00 72.25 98 ASP A N 1
ATOM 794 C CA . ASP A 1 98 ? 65.410 -4.063 -7.974 1.00 72.25 98 ASP A CA 1
ATOM 795 C C . ASP A 1 98 ? 64.150 -4.604 -7.267 1.00 72.25 98 ASP A C 1
ATOM 797 O O . ASP A 1 98 ? 64.125 -4.681 -6.039 1.00 72.25 98 ASP A O 1
ATOM 801 N N . TRP A 1 99 ? 63.079 -4.946 -7.992 1.00 75.38 99 TRP A N 1
ATOM 802 C CA . TRP A 1 99 ? 61.820 -5.398 -7.382 1.00 75.38 99 TRP A CA 1
ATOM 803 C C . TRP A 1 99 ? 61.804 -6.897 -7.045 1.00 75.38 99 TRP A C 1
ATOM 805 O O . TRP A 1 99 ? 61.192 -7.294 -6.054 1.00 75.38 99 TRP A O 1
ATOM 815 N N . ASP A 1 100 ? 62.481 -7.728 -7.844 1.00 73.75 100 ASP A N 1
ATOM 816 C CA . ASP A 1 100 ? 62.582 -9.182 -7.634 1.00 73.75 100 ASP A CA 1
ATOM 817 C C . ASP A 1 100 ? 63.660 -9.532 -6.611 1.00 73.75 100 ASP A C 1
ATOM 819 O O . ASP A 1 100 ? 64.646 -10.210 -6.901 1.00 73.75 100 ASP A O 1
ATOM 823 N N . GLN A 1 101 ? 63.473 -9.047 -5.391 1.00 79.50 101 GLN A N 1
ATOM 824 C CA . GLN A 1 101 ? 64.299 -9.465 -4.272 1.00 79.50 101 GLN A CA 1
ATOM 825 C C . GLN A 1 101 ? 63.784 -10.801 -3.715 1.00 79.50 101 GLN A C 1
ATOM 827 O O . GLN A 1 101 ? 62.576 -11.044 -3.730 1.00 79.50 101 GLN A O 1
ATOM 832 N N . PRO A 1 102 ? 64.662 -11.689 -3.222 1.00 77.88 102 PRO A N 1
ATOM 833 C CA . PRO A 1 102 ? 64.229 -12.926 -2.583 1.00 77.88 102 PRO A CA 1
ATOM 834 C C . PRO A 1 102 ? 63.421 -12.610 -1.317 1.00 77.88 102 PRO A C 1
ATOM 836 O O . PRO A 1 102 ? 63.768 -11.687 -0.578 1.00 77.88 102 PRO A O 1
ATOM 839 N N . GLU A 1 103 ? 62.359 -13.380 -1.064 1.00 80.38 103 GLU A N 1
ATOM 840 C CA . GLU A 1 103 ? 61.477 -13.223 0.107 1.00 80.38 103 GLU A CA 1
ATOM 841 C C . GLU A 1 103 ? 62.238 -13.402 1.429 1.00 80.38 103 GLU A C 1
ATOM 843 O O . GLU A 1 103 ? 61.932 -12.758 2.434 1.00 80.38 103 GLU A O 1
ATOM 848 N N . THR A 1 104 ? 63.287 -14.223 1.405 1.00 82.62 104 THR A N 1
ATOM 849 C CA . THR A 1 104 ? 64.169 -14.466 2.541 1.00 82.62 104 THR A CA 1
ATOM 850 C C . THR A 1 104 ? 65.626 -14.224 2.166 1.00 82.62 104 THR A C 1
ATOM 852 O O . THR A 1 104 ? 66.101 -14.729 1.147 1.00 82.62 104 THR A O 1
ATOM 855 N N . ILE A 1 105 ? 66.346 -13.489 3.008 1.00 82.50 105 ILE A N 1
ATOM 856 C CA . ILE A 1 105 ? 67.796 -13.288 2.913 1.00 82.50 105 ILE A CA 1
ATOM 857 C C . ILE A 1 105 ? 68.474 -13.900 4.143 1.00 82.50 105 ILE A C 1
ATOM 859 O O . ILE A 1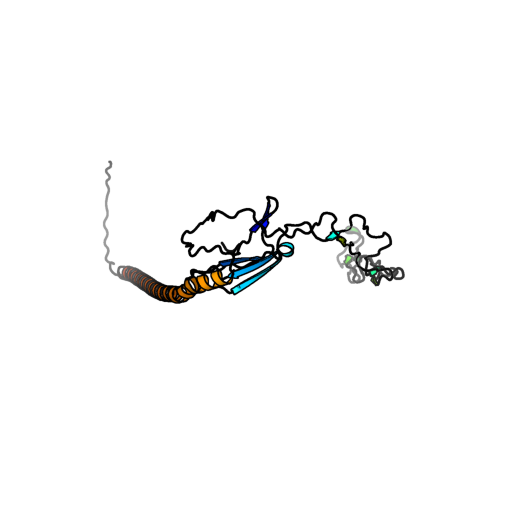 105 ? 67.856 -13.943 5.206 1.00 82.50 105 ILE A O 1
ATOM 863 N N . PRO A 1 106 ? 69.721 -14.381 4.043 1.00 84.94 106 PRO A N 1
ATOM 864 C CA . PRO A 1 106 ? 70.454 -14.817 5.224 1.00 84.94 106 PRO A CA 1
ATOM 865 C C . PRO A 1 106 ? 70.678 -13.634 6.174 1.00 84.94 106 PRO A C 1
ATOM 867 O O . PRO A 1 106 ? 71.000 -12.537 5.715 1.00 84.94 106 PRO A O 1
ATOM 870 N N . ASP A 1 107 ? 70.482 -13.846 7.474 1.00 82.88 107 ASP A N 1
ATOM 871 C CA . ASP A 1 107 ? 70.599 -12.804 8.495 1.00 82.88 107 ASP A CA 1
ATOM 872 C C . ASP A 1 107 ? 72.028 -12.230 8.526 1.00 82.88 107 ASP A C 1
ATOM 874 O O . ASP A 1 107 ? 72.967 -12.950 8.884 1.00 82.88 107 ASP A O 1
ATOM 878 N N . PRO A 1 108 ? 72.228 -10.952 8.151 1.00 81.44 108 PRO A N 1
ATOM 879 C CA . PRO A 1 108 ? 73.555 -10.346 8.111 1.00 81.44 108 PRO A CA 1
ATOM 880 C C . PRO A 1 108 ? 74.154 -10.123 9.507 1.00 81.44 108 PRO A C 1
ATOM 882 O O . PRO A 1 108 ? 75.371 -9.961 9.620 1.00 81.44 108 PRO A O 1
ATOM 885 N N . ASP A 1 109 ? 73.329 -10.117 10.558 1.00 80.31 109 ASP A N 1
ATOM 886 C CA . ASP A 1 109 ? 73.757 -9.924 11.945 1.00 80.31 109 ASP A CA 1
ATOM 887 C C . ASP A 1 109 ? 73.966 -11.255 12.685 1.00 80.31 109 ASP A C 1
ATOM 889 O O . ASP A 1 109 ? 74.506 -11.273 13.801 1.00 80.31 109 ASP A O 1
ATOM 893 N N . ALA A 1 110 ? 73.605 -12.385 12.065 1.00 83.25 110 ALA A N 1
ATOM 894 C CA . ALA A 1 110 ? 73.855 -13.697 12.632 1.00 83.25 110 ALA A CA 1
ATOM 895 C C . ALA A 1 110 ? 75.356 -14.006 12.644 1.00 83.25 110 ALA A C 1
ATOM 897 O O . ALA A 1 110 ? 76.044 -14.005 11.621 1.00 83.25 110 ALA A O 1
ATOM 898 N N . LYS A 1 111 ? 75.870 -14.319 13.833 1.00 81.19 111 LYS A N 1
ATOM 899 C CA . LYS A 1 111 ? 77.243 -14.782 14.027 1.00 81.19 111 LYS A CA 1
ATOM 900 C C . LYS A 1 111 ? 77.238 -16.269 14.312 1.00 81.19 111 LYS A C 1
ATOM 902 O O . LYS A 1 111 ? 76.427 -16.744 15.107 1.00 81.19 111 LYS A O 1
ATOM 907 N N . LYS A 1 112 ? 78.188 -16.970 13.700 1.00 80.00 112 LYS A N 1
ATOM 908 C CA . LYS A 1 112 ? 78.462 -18.371 13.997 1.00 80.00 112 LYS A CA 1
ATOM 909 C C . LYS A 1 112 ? 78.688 -18.534 15.511 1.00 80.00 112 LYS A C 1
ATOM 911 O O . LYS A 1 112 ? 79.508 -17.794 16.059 1.00 80.00 112 LYS A O 1
ATOM 916 N N . PRO A 1 113 ? 77.976 -19.448 16.190 1.00 83.81 113 PRO A N 1
ATOM 917 C CA . PRO A 1 113 ? 78.210 -19.727 17.602 1.00 83.81 113 PRO A CA 1
ATOM 918 C C . PRO A 1 113 ? 79.642 -20.217 17.847 1.00 83.81 113 PRO A C 1
ATOM 920 O O . PRO A 1 113 ? 80.173 -20.995 17.056 1.00 83.81 113 PRO A O 1
ATOM 923 N N . ASP A 1 114 ? 80.245 -19.806 18.964 1.00 79.88 114 ASP A N 1
ATOM 924 C CA . ASP A 1 114 ? 81.624 -20.182 19.318 1.00 79.88 114 ASP A CA 1
ATOM 925 C C . ASP A 1 114 ? 81.799 -21.698 19.566 1.00 79.88 114 ASP A C 1
ATOM 927 O O . ASP A 1 114 ? 82.919 -22.198 19.519 1.00 79.88 114 ASP A O 1
ATOM 931 N N . ASP A 1 115 ? 80.700 -22.424 19.809 1.00 78.25 115 ASP A N 1
ATOM 932 C CA . ASP A 1 115 ? 80.662 -23.869 20.102 1.00 78.25 115 ASP A CA 1
ATOM 933 C C . ASP A 1 115 ? 80.291 -24.733 18.874 1.00 78.25 115 ASP A C 1
ATOM 935 O O . ASP A 1 115 ? 79.918 -25.891 19.019 1.00 78.25 115 ASP A O 1
ATOM 939 N N . TRP A 1 116 ? 80.334 -24.174 17.656 1.00 82.38 116 TRP A N 1
ATOM 940 C CA . TRP A 1 116 ? 79.996 -24.900 16.422 1.00 82.38 116 TRP A CA 1
ATOM 941 C C . TRP A 1 116 ? 81.196 -25.662 15.838 1.00 82.38 116 TRP A C 1
ATOM 943 O O . TRP A 1 116 ? 82.203 -25.040 15.475 1.00 82.38 116 TRP A O 1
ATOM 953 N N . ASP A 1 117 ? 81.057 -26.977 15.645 1.00 79.44 117 ASP A N 1
ATOM 954 C CA . ASP A 1 117 ? 82.095 -27.862 15.097 1.00 79.44 117 ASP A CA 1
ATOM 955 C C . ASP A 1 117 ? 81.798 -28.244 13.631 1.00 79.44 117 ASP A C 1
ATOM 957 O O . ASP A 1 117 ? 80.879 -29.003 13.337 1.00 79.44 117 ASP A O 1
ATOM 961 N N . GLU A 1 118 ? 82.591 -27.728 12.686 1.00 81.00 118 GLU A N 1
ATOM 962 C CA . GLU A 1 118 ? 82.381 -27.953 11.244 1.00 81.00 118 GLU A CA 1
ATOM 963 C C . GLU A 1 118 ? 82.601 -29.411 10.801 1.00 81.00 118 GLU A C 1
ATOM 965 O O . GLU A 1 118 ? 82.045 -29.814 9.779 1.00 81.00 118 GLU A O 1
ATOM 970 N N . ASP A 1 119 ? 83.380 -30.207 11.548 1.00 79.50 119 ASP A N 1
ATOM 971 C CA . ASP A 1 119 ? 83.704 -31.597 11.178 1.00 79.50 119 ASP A CA 1
ATOM 972 C C . ASP A 1 119 ? 82.576 -32.568 11.580 1.00 79.50 119 ASP A C 1
ATOM 974 O O . ASP A 1 119 ? 82.366 -33.591 10.925 1.00 79.50 119 ASP A O 1
ATOM 978 N N . MET A 1 120 ? 81.815 -32.224 12.629 1.00 79.00 120 MET A N 1
ATOM 979 C CA . MET A 1 120 ? 80.673 -33.007 13.126 1.00 79.00 120 MET A CA 1
ATOM 980 C C . MET A 1 120 ? 79.312 -32.477 12.643 1.00 79.00 120 MET A C 1
ATOM 982 O O . MET A 1 120 ? 78.451 -33.289 12.298 1.00 79.00 120 MET A O 1
ATOM 986 N N . ASP A 1 121 ? 79.118 -31.152 12.588 1.00 77.06 121 ASP A N 1
ATOM 987 C CA . ASP A 1 121 ? 77.821 -30.509 12.298 1.00 77.06 121 ASP A CA 1
ATOM 988 C C . ASP A 1 121 ? 77.714 -29.935 10.868 1.00 77.06 121 ASP A C 1
ATOM 990 O O . ASP A 1 121 ? 76.613 -29.629 10.403 1.00 77.06 121 ASP A O 1
ATOM 994 N N . GLY A 1 122 ? 78.835 -29.831 10.139 1.00 82.69 122 GLY A N 1
ATOM 995 C CA . GLY A 1 122 ? 78.908 -29.310 8.767 1.00 82.69 122 GLY A CA 1
ATOM 996 C C . GLY A 1 122 ? 79.160 -27.797 8.661 1.00 82.69 122 GLY A C 1
ATOM 997 O O . GLY A 1 122 ? 79.380 -27.102 9.658 1.00 82.69 122 GLY A O 1
ATOM 998 N N . GLU A 1 123 ? 79.155 -27.270 7.427 1.00 81.62 123 GLU A N 1
ATOM 999 C CA . GLU A 1 123 ? 79.307 -25.828 7.169 1.00 81.62 123 GLU A CA 1
ATOM 1000 C C . GLU A 1 123 ? 78.125 -25.054 7.776 1.00 81.62 123 GLU A C 1
ATOM 1002 O O . GLU A 1 123 ? 76.962 -25.350 7.505 1.00 81.62 123 GLU A O 1
ATOM 1007 N N . TRP A 1 124 ? 78.422 -24.067 8.627 1.00 82.50 124 TRP A N 1
ATOM 1008 C CA . TRP A 1 124 ? 77.391 -23.257 9.274 1.00 82.50 124 TRP A CA 1
ATOM 1009 C C . TRP A 1 124 ? 76.732 -22.307 8.269 1.00 82.50 124 TRP A C 1
ATOM 1011 O O . TRP A 1 124 ? 77.411 -21.468 7.672 1.00 82.50 124 TRP A O 1
ATOM 1021 N N . GLU A 1 125 ? 75.407 -22.382 8.152 1.00 78.81 125 GLU A N 1
ATOM 1022 C CA . GLU A 1 125 ? 74.606 -21.441 7.369 1.00 78.81 125 GLU A CA 1
ATOM 1023 C C . GLU A 1 125 ? 73.815 -20.499 8.299 1.00 78.81 125 GLU A C 1
ATOM 1025 O O . GLU A 1 125 ? 73.143 -20.966 9.227 1.00 78.81 125 GLU A O 1
ATOM 1030 N N . PRO A 1 126 ? 73.871 -19.170 8.086 1.00 82.56 126 PRO A N 1
ATOM 1031 C CA . PRO A 1 126 ? 73.094 -18.222 8.878 1.00 82.56 126 PRO A CA 1
ATOM 1032 C C . PRO A 1 126 ? 71.579 -18.434 8.694 1.00 82.56 126 PRO A C 1
ATOM 1034 O O . PRO A 1 126 ? 71.132 -18.788 7.599 1.00 82.56 126 PRO A O 1
ATOM 1037 N N . PRO A 1 127 ? 70.761 -18.186 9.737 1.00 83.94 127 PRO A N 1
ATOM 1038 C CA . PRO A 1 127 ? 69.310 -18.292 9.640 1.00 83.94 127 PRO A CA 1
ATOM 1039 C C . PRO A 1 127 ? 68.766 -17.326 8.582 1.00 83.94 127 PRO A C 1
ATOM 1041 O O . PRO A 1 127 ? 69.219 -16.191 8.462 1.00 83.94 127 PRO A O 1
ATOM 1044 N N . MET A 1 128 ? 67.774 -17.771 7.813 1.00 86.06 128 MET A N 1
ATOM 1045 C CA . MET A 1 128 ? 67.111 -16.924 6.824 1.00 86.06 128 MET A CA 1
ATOM 1046 C C . MET A 1 128 ? 66.061 -16.033 7.501 1.00 86.06 128 MET A C 1
ATOM 1048 O O . MET A 1 128 ? 65.177 -16.533 8.197 1.00 86.06 128 MET A O 1
ATOM 1052 N N . ILE A 1 129 ? 66.136 -14.724 7.274 1.00 83.44 129 ILE A N 1
ATOM 1053 C CA . ILE A 1 129 ? 65.165 -13.726 7.742 1.00 83.44 129 ILE A CA 1
ATOM 1054 C C . ILE A 1 129 ? 64.353 -13.181 6.568 1.00 83.44 129 ILE A C 1
ATOM 1056 O O . ILE A 1 129 ? 64.810 -13.179 5.425 1.00 83.44 129 ILE A O 1
ATOM 1060 N N . THR A 1 130 ? 63.140 -12.696 6.839 1.00 83.81 130 THR A N 1
ATOM 1061 C CA . THR A 1 130 ? 62.321 -12.021 5.824 1.00 83.81 130 THR A CA 1
ATOM 1062 C C . THR A 1 130 ? 63.042 -10.778 5.327 1.00 83.81 130 THR A C 1
ATOM 1064 O O . THR A 1 130 ?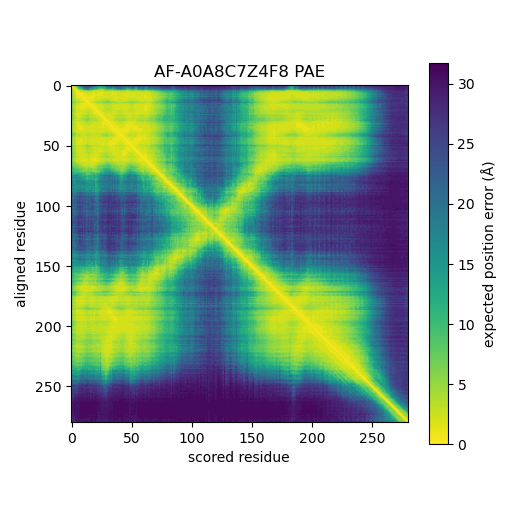 63.421 -9.915 6.120 1.00 83.81 130 THR A O 1
ATOM 1067 N N . ASN A 1 131 ? 63.222 -10.683 4.014 1.00 81.25 131 ASN A N 1
ATOM 1068 C CA . ASN A 1 131 ? 63.910 -9.567 3.394 1.00 81.25 131 ASN A CA 1
ATOM 1069 C C . ASN A 1 131 ? 63.079 -8.278 3.522 1.00 81.25 131 ASN A C 1
ATOM 1071 O O . ASN A 1 131 ? 61.989 -8.209 2.950 1.00 81.25 131 ASN A O 1
ATOM 1075 N N . PRO A 1 132 ? 63.582 -7.233 4.204 1.00 79.62 132 PRO A N 1
ATOM 1076 C CA . PRO A 1 132 ? 62.868 -5.962 4.331 1.00 79.62 132 PRO A CA 1
ATOM 1077 C C . PRO A 1 132 ? 62.607 -5.264 2.987 1.00 79.62 132 PRO A C 1
ATOM 1079 O O . PRO A 1 132 ? 61.667 -4.481 2.876 1.00 79.62 132 PRO A O 1
ATOM 1082 N N . GLU A 1 133 ? 63.416 -5.556 1.963 1.00 77.00 133 GLU A N 1
ATOM 1083 C CA . GLU A 1 133 ? 63.274 -5.010 0.608 1.00 77.00 133 GLU A CA 1
ATOM 1084 C C 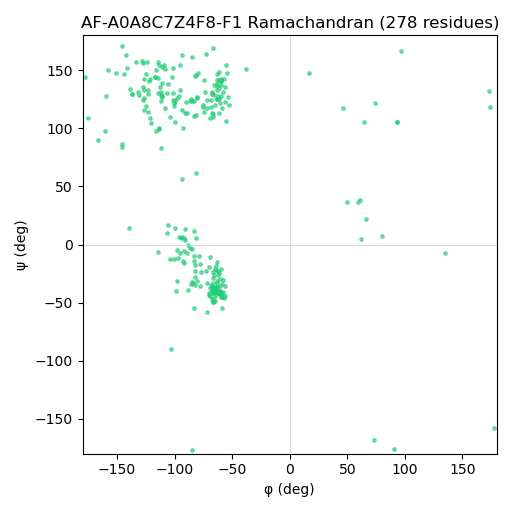. GLU A 1 133 ? 62.347 -5.845 -0.295 1.00 77.00 133 GLU A C 1
ATOM 1086 O O . GLU A 1 133 ? 62.124 -5.470 -1.450 1.00 77.00 133 GLU A O 1
ATOM 1091 N N . PHE A 1 134 ? 61.777 -6.954 0.198 1.00 81.38 134 PHE A N 1
ATOM 1092 C CA . PHE A 1 134 ? 60.807 -7.744 -0.560 1.00 81.38 134 PHE A CA 1
ATOM 1093 C C . PHE A 1 134 ? 59.490 -6.975 -0.721 1.00 81.38 134 PHE A C 1
ATOM 1095 O O . PHE A 1 134 ? 58.723 -6.791 0.222 1.00 81.38 134 PHE A O 1
ATOM 1102 N N . LYS A 1 135 ? 59.215 -6.529 -1.950 1.00 74.94 135 LYS A N 1
ATOM 1103 C CA . LYS A 1 135 ? 58.048 -5.694 -2.292 1.00 74.94 135 LYS A CA 1
ATOM 1104 C C . LYS A 1 135 ? 56.852 -6.501 -2.824 1.00 74.94 135 LYS A C 1
ATOM 1106 O O . LYS A 1 135 ? 55.849 -5.912 -3.225 1.00 74.94 135 LYS A O 1
ATOM 1111 N N . GLY A 1 136 ? 56.932 -7.837 -2.793 1.00 76.31 136 GLY A N 1
ATOM 1112 C CA . GLY A 1 136 ? 55.886 -8.752 -3.263 1.00 76.31 136 GLY A CA 1
ATOM 1113 C C . GLY A 1 136 ? 55.760 -8.818 -4.789 1.00 76.31 136 GLY A C 1
ATOM 1114 O O . GLY A 1 136 ? 56.610 -8.320 -5.526 1.00 76.31 136 GLY A O 1
ATOM 1115 N N . GLU A 1 137 ? 54.687 -9.431 -5.294 1.00 76.31 137 GLU A N 1
ATOM 1116 C CA . GLU A 1 137 ? 54.430 -9.497 -6.738 1.00 76.31 137 GLU A CA 1
ATOM 1117 C C . GLU A 1 137 ? 54.182 -8.096 -7.317 1.00 76.31 137 GLU A C 1
ATOM 1119 O O . GLU A 1 137 ? 53.249 -7.392 -6.922 1.00 76.31 137 GLU A O 1
ATOM 1124 N N . TRP A 1 138 ? 55.024 -7.684 -8.269 1.00 81.12 138 TRP A N 1
ATOM 1125 C CA . TRP A 1 138 ? 54.891 -6.385 -8.927 1.00 81.12 138 TRP A CA 1
ATOM 1126 C C . TRP A 1 138 ? 53.575 -6.292 -9.704 1.00 81.12 138 TRP A C 1
ATOM 1128 O O . TRP A 1 138 ? 53.250 -7.178 -10.497 1.00 81.12 138 TRP A O 1
ATOM 1138 N N . LYS A 1 139 ? 52.855 -5.181 -9.523 1.00 80.19 139 LYS A N 1
ATOM 1139 C CA . LYS A 1 139 ? 51.689 -4.814 -10.332 1.00 80.19 139 LYS A CA 1
ATOM 1140 C C . LYS A 1 139 ? 51.917 -3.431 -10.949 1.00 80.19 139 LYS A C 1
ATOM 1142 O O . LYS A 1 139 ? 52.321 -2.527 -10.215 1.00 80.19 139 LYS A O 1
ATOM 1147 N N . PRO A 1 140 ? 51.656 -3.253 -12.255 1.00 82.06 140 PRO A N 1
ATOM 1148 C CA . PRO A 1 140 ? 51.800 -1.962 -12.922 1.00 82.06 140 PRO A CA 1
ATOM 1149 C C . PRO A 1 140 ? 50.870 -0.914 -12.308 1.00 82.06 140 PRO A C 1
ATOM 1151 O O . PRO A 1 140 ? 49.762 -1.224 -11.846 1.00 82.06 140 PRO A O 1
ATOM 1154 N N . LYS A 1 141 ? 51.300 0.350 -12.324 1.00 84.06 141 LYS A N 1
ATOM 1155 C CA . LYS A 1 141 ? 50.449 1.476 -11.915 1.00 84.06 141 LYS A CA 1
ATOM 1156 C C . LYS A 1 141 ? 49.168 1.520 -12.743 1.00 84.06 141 LYS A C 1
ATOM 1158 O O . LYS A 1 141 ? 49.175 1.281 -13.942 1.00 84.06 141 LYS A O 1
ATOM 1163 N N . GLN A 1 142 ? 48.065 1.870 -12.092 1.00 87.81 142 GLN A N 1
ATOM 1164 C CA . GLN A 1 142 ? 46.779 2.074 -12.751 1.00 87.81 142 GLN A CA 1
ATOM 1165 C C . GLN A 1 142 ? 46.698 3.501 -13.303 1.00 87.81 142 GLN A C 1
ATOM 1167 O O . GLN A 1 142 ? 46.815 4.462 -12.540 1.00 87.81 142 GLN A O 1
ATOM 1172 N N . ILE A 1 143 ? 46.456 3.648 -14.603 1.00 85.81 143 ILE A N 1
ATOM 1173 C CA . ILE A 1 143 ? 46.174 4.932 -15.257 1.00 85.81 143 ILE A CA 1
ATOM 1174 C C . ILE A 1 143 ? 44.721 4.987 -15.718 1.00 85.81 143 ILE A C 1
ATOM 1176 O O . ILE A 1 143 ? 44.104 3.962 -16.007 1.00 85.81 143 ILE A O 1
ATOM 1180 N N . SER A 1 144 ? 44.160 6.193 -15.805 1.00 85.19 144 SER A N 1
ATOM 1181 C CA . SER A 1 144 ? 42.821 6.395 -16.362 1.00 85.19 144 SER A CA 1
ATOM 1182 C C . SER A 1 144 ? 42.776 5.911 -17.807 1.00 85.19 144 SER A C 1
ATOM 1184 O O . SER A 1 144 ? 43.596 6.327 -18.624 1.00 85.19 144 SER A O 1
ATOM 1186 N N . ASN A 1 145 ? 41.808 5.057 -18.126 1.00 84.44 145 ASN A N 1
ATOM 1187 C CA . ASN A 1 145 ? 41.657 4.490 -19.457 1.00 84.44 145 ASN A CA 1
ATOM 1188 C C . ASN A 1 145 ? 41.087 5.533 -20.435 1.00 84.44 145 ASN A C 1
ATOM 1190 O O . ASN A 1 145 ? 39.920 5.909 -20.303 1.00 84.44 145 ASN A O 1
ATOM 1194 N N . PRO A 1 146 ? 41.845 5.975 -21.456 1.00 82.94 146 PRO A N 1
ATOM 1195 C CA . PRO A 1 146 ? 41.355 6.956 -22.425 1.00 82.94 146 PRO A CA 1
ATOM 1196 C C . PRO A 1 146 ? 40.186 6.442 -23.280 1.00 82.94 146 PRO A C 1
ATOM 1198 O O . PRO A 1 146 ? 39.438 7.243 -23.834 1.00 82.94 146 PRO A O 1
ATOM 1201 N N . ASN A 1 147 ? 40.020 5.117 -23.379 1.00 81.69 147 ASN A N 1
ATOM 1202 C CA . ASN A 1 147 ? 38.947 4.459 -24.129 1.00 81.69 147 ASN A CA 1
ATOM 1203 C C . ASN A 1 147 ? 37.731 4.104 -23.257 1.00 81.69 147 ASN A C 1
ATOM 1205 O O . ASN A 1 147 ? 36.813 3.440 -23.743 1.00 81.69 147 ASN A O 1
ATOM 1209 N N . TYR A 1 148 ? 37.708 4.520 -21.986 1.00 83.62 148 TYR A N 1
ATOM 1210 C CA . TYR A 1 148 ? 36.574 4.282 -21.100 1.00 83.62 148 TYR A CA 1
ATOM 1211 C C . TYR A 1 148 ? 35.352 5.068 -21.579 1.00 83.62 148 TYR A C 1
ATOM 1213 O O . TYR A 1 148 ? 35.302 6.296 -21.491 1.00 83.62 148 TYR A O 1
ATOM 1221 N N . LYS A 1 149 ? 34.348 4.348 -22.085 1.00 78.44 149 LYS A N 1
ATOM 1222 C CA . LYS A 1 149 ? 33.094 4.933 -22.591 1.00 78.44 149 LYS A CA 1
ATOM 1223 C C . LYS A 1 149 ? 32.001 5.009 -21.509 1.00 78.44 149 LYS A C 1
ATOM 1225 O O . LYS A 1 149 ? 30.883 5.426 -21.798 1.00 78.44 149 LYS A O 1
ATOM 1230 N N . GLY A 1 150 ? 32.330 4.656 -20.262 1.00 80.94 150 GLY A N 1
ATOM 1231 C CA . GLY A 1 150 ? 31.375 4.479 -19.164 1.00 80.94 150 GLY A CA 1
ATOM 1232 C C . GLY A 1 150 ? 30.987 3.012 -18.984 1.00 80.94 150 GLY A C 1
ATOM 1233 O O . GLY A 1 150 ? 31.251 2.193 -19.857 1.00 80.94 150 GLY A O 1
ATOM 1234 N N . ALA A 1 151 ? 30.349 2.665 -17.866 1.00 80.56 151 ALA A N 1
ATOM 1235 C CA . ALA A 1 151 ? 29.755 1.340 -17.718 1.00 80.56 151 ALA A CA 1
ATOM 1236 C C . ALA A 1 151 ? 28.648 1.162 -18.768 1.00 80.56 151 ALA A C 1
ATOM 1238 O O . ALA A 1 151 ? 27.741 1.994 -18.855 1.00 80.56 151 ALA A O 1
ATOM 1239 N N . TRP A 1 152 ? 28.727 0.108 -19.579 1.00 82.75 152 TRP A N 1
ATOM 1240 C CA . TRP A 1 152 ? 27.694 -0.175 -20.570 1.00 82.75 152 TRP A CA 1
ATOM 1241 C C . TRP A 1 152 ? 26.324 -0.370 -19.901 1.00 82.75 152 TRP A C 1
ATOM 1243 O O . TRP A 1 152 ? 26.124 -1.301 -19.118 1.00 82.75 152 TRP A O 1
ATOM 1253 N N . VAL A 1 153 ? 25.370 0.507 -20.226 1.00 82.31 153 VAL A N 1
ATOM 1254 C CA . VAL A 1 153 ? 23.975 0.400 -19.787 1.00 82.31 153 VAL A CA 1
ATOM 1255 C C . VAL A 1 153 ? 23.167 -0.240 -20.905 1.00 82.31 153 VAL A C 1
ATOM 1257 O O . VAL A 1 153 ? 23.184 0.215 -22.048 1.00 82.31 153 VAL A O 1
ATOM 1260 N N . HIS A 1 154 ? 22.464 -1.314 -20.568 1.00 82.56 154 HIS A N 1
ATOM 1261 C CA . HIS A 1 154 ? 21.604 -2.016 -21.505 1.00 82.56 154 HIS A CA 1
ATOM 1262 C C . HIS A 1 154 ? 20.431 -1.121 -21.920 1.00 82.56 154 HIS A C 1
ATOM 1264 O O . HIS A 1 154 ? 19.742 -0.582 -21.055 1.00 82.56 154 HIS A O 1
ATOM 1270 N N . LEU A 1 155 ? 20.193 -0.977 -23.225 1.00 86.00 155 LEU A N 1
ATOM 1271 C CA . LEU A 1 155 ? 19.103 -0.146 -23.735 1.00 86.00 155 LEU A CA 1
ATOM 1272 C C . LEU A 1 155 ? 17.747 -0.706 -23.285 1.00 86.00 155 LEU A C 1
ATOM 1274 O O . LEU A 1 155 ? 17.541 -1.924 -23.279 1.00 86.00 155 LEU A O 1
ATOM 1278 N N . GLU A 1 156 ? 16.847 0.191 -22.891 1.00 89.19 156 GLU A N 1
ATOM 1279 C CA . GLU A 1 156 ? 15.454 -0.112 -22.567 1.00 89.19 156 GLU A CA 1
ATOM 1280 C C . GLU A 1 156 ? 14.576 0.289 -23.755 1.00 89.19 156 GLU A C 1
ATOM 1282 O O . GLU A 1 156 ? 14.615 1.439 -24.196 1.00 89.19 156 GLU A O 1
ATOM 1287 N N . VAL A 1 157 ? 13.791 -0.655 -24.265 1.00 88.56 157 VAL A N 1
ATOM 1288 C CA . VAL A 1 157 ? 12.837 -0.460 -25.365 1.00 88.56 157 VAL A CA 1
ATOM 1289 C C . VAL A 1 157 ? 11.414 -0.654 -24.863 1.00 88.56 157 VAL A C 1
ATOM 1291 O O . VAL A 1 157 ? 11.185 -1.311 -23.844 1.00 88.56 157 VAL A O 1
ATOM 1294 N N . ASP A 1 158 ? 10.455 -0.074 -25.579 1.00 90.88 158 ASP A N 1
ATOM 1295 C CA . ASP A 1 158 ? 9.039 -0.246 -25.268 1.00 90.88 158 ASP A CA 1
ATOM 1296 C C . ASP A 1 158 ? 8.651 -1.723 -25.393 1.00 90.88 158 ASP A C 1
ATOM 1298 O O . ASP A 1 158 ? 9.035 -2.413 -26.342 1.00 90.88 158 ASP A O 1
ATOM 1302 N N . ASN A 1 159 ? 7.910 -2.223 -24.407 1.00 90.69 159 ASN A N 1
ATOM 1303 C CA . ASN A 1 159 ? 7.497 -3.616 -24.382 1.00 90.69 159 ASN A CA 1
ATOM 1304 C C . ASN A 1 159 ? 6.357 -3.852 -25.388 1.00 90.69 159 ASN A C 1
ATOM 1306 O O . ASN A 1 159 ? 5.277 -3.293 -25.196 1.00 90.69 159 ASN A O 1
ATOM 1310 N N . PRO A 1 160 ? 6.534 -4.701 -26.417 1.00 89.31 160 PRO A N 1
ATOM 1311 C CA . PRO A 1 160 ? 5.475 -4.981 -27.387 1.00 89.31 160 PRO A CA 1
ATOM 1312 C C . PRO A 1 160 ? 4.252 -5.678 -26.767 1.00 89.31 160 PRO A C 1
ATOM 1314 O O . PRO A 1 160 ? 3.160 -5.581 -27.318 1.00 89.31 160 PRO A O 1
ATOM 1317 N N . GLU A 1 161 ? 4.418 -6.348 -25.622 1.00 88.06 161 GLU A N 1
ATOM 1318 C CA . GLU A 1 161 ? 3.329 -7.006 -24.886 1.00 88.06 161 GLU A CA 1
ATOM 1319 C C . GLU A 1 161 ? 2.559 -6.036 -23.971 1.00 88.06 161 GLU A C 1
ATOM 1321 O O . GLU A 1 161 ? 1.519 -6.396 -23.416 1.00 88.06 161 GLU A O 1
ATOM 1326 N N . TYR A 1 162 ? 3.055 -4.809 -23.776 1.00 90.12 162 TYR A N 1
ATOM 1327 C CA . TYR A 1 162 ? 2.346 -3.804 -22.992 1.00 90.12 162 TYR A CA 1
ATOM 1328 C C . TYR A 1 162 ? 1.178 -3.233 -23.802 1.00 90.12 162 TYR A C 1
ATOM 1330 O O . TYR A 1 162 ? 1.361 -2.610 -24.848 1.00 90.12 162 TYR A O 1
ATOM 1338 N N . ALA A 1 163 ? -0.031 -3.392 -23.268 1.00 89.25 163 ALA A N 1
ATOM 1339 C CA . ALA A 1 163 ? -1.228 -2.731 -23.761 1.00 89.25 163 ALA A CA 1
ATOM 1340 C C . ALA A 1 163 ? -1.902 -1.993 -22.595 1.00 89.25 163 ALA A C 1
ATOM 1342 O O . ALA A 1 163 ? -2.175 -2.631 -21.574 1.00 89.25 163 ALA A O 1
ATOM 1343 N N . PRO A 1 164 ? -2.172 -0.679 -22.721 1.00 87.62 164 PRO A N 1
ATOM 1344 C CA . PRO A 1 164 ? -2.906 0.051 -21.697 1.00 87.62 164 PRO A CA 1
ATOM 1345 C C . PRO A 1 164 ? -4.340 -0.481 -21.612 1.00 87.62 164 PRO A C 1
ATOM 1347 O O . PRO A 1 164 ? -4.989 -0.703 -22.637 1.00 87.62 164 PRO A O 1
ATOM 1350 N N . ASP A 1 165 ? -4.839 -0.657 -20.393 1.00 91.31 165 ASP A N 1
ATOM 1351 C CA . ASP A 1 165 ? -6.211 -1.082 -20.128 1.00 91.31 165 ASP A CA 1
ATOM 1352 C C . ASP A 1 165 ? -6.891 -0.043 -19.241 1.00 91.31 165 ASP A C 1
ATOM 1354 O O . ASP A 1 165 ? -6.512 0.130 -18.094 1.00 91.31 165 ASP A O 1
ATOM 1358 N N . ALA A 1 166 ? -7.898 0.650 -19.773 1.00 92.38 166 ALA A N 1
ATOM 1359 C CA . ALA A 1 166 ? -8.626 1.677 -19.031 1.00 92.38 166 ALA A CA 1
ATOM 1360 C C . ALA A 1 166 ? -9.666 1.107 -18.051 1.00 92.38 166 ALA A C 1
ATOM 1362 O O . ALA A 1 166 ? -10.224 1.854 -17.251 1.00 92.38 166 ALA A O 1
ATOM 1363 N N . ASN A 1 167 ? -9.949 -0.196 -18.116 1.00 93.06 167 ASN A N 1
ATOM 1364 C CA . ASN A 1 167 ? -11.026 -0.840 -17.367 1.00 93.06 167 ASN A CA 1
ATOM 1365 C C . ASN A 1 167 ? -10.511 -1.671 -16.185 1.00 93.06 167 ASN A C 1
ATOM 1367 O O . ASN A 1 167 ? -11.255 -2.488 -15.654 1.00 93.06 167 ASN A O 1
ATOM 1371 N N . MET A 1 168 ? -9.266 -1.475 -15.739 1.00 92.56 168 MET A N 1
ATOM 1372 C CA . MET A 1 168 ? -8.716 -2.227 -14.601 1.00 92.56 168 MET A CA 1
ATOM 1373 C C . MET A 1 168 ? -9.475 -1.996 -13.286 1.00 92.56 168 MET A C 1
ATOM 1375 O O . MET A 1 168 ? -9.471 -2.864 -12.420 1.00 92.56 168 MET A O 1
ATOM 1379 N N . TYR A 1 169 ? -10.132 -0.842 -13.136 1.00 93.44 169 TYR A N 1
ATOM 1380 C CA . TYR A 1 169 ? -10.968 -0.529 -11.972 1.00 93.44 169 TYR A CA 1
ATOM 1381 C C . TYR A 1 169 ? -12.346 -1.213 -12.018 1.00 93.44 169 TYR A C 1
ATOM 1383 O O . TYR A 1 169 ? -13.062 -1.225 -11.017 1.00 93.44 169 TYR A O 1
ATOM 1391 N N . LEU A 1 170 ? -12.761 -1.700 -13.192 1.00 94.19 170 LEU A N 1
ATOM 1392 C CA . LEU A 1 170 ? -14.130 -2.117 -13.452 1.00 94.19 170 LEU A CA 1
ATOM 1393 C C . LEU A 1 170 ? -14.339 -3.567 -13.012 1.00 94.19 170 LEU A C 1
ATOM 1395 O O . LEU A 1 170 ? -13.668 -4.481 -13.487 1.00 94.19 170 LEU A O 1
ATOM 1399 N N . PHE A 1 171 ? -15.336 -3.775 -12.157 1.00 93.62 171 PHE A N 1
ATOM 1400 C CA . PHE A 1 171 ? -15.808 -5.095 -11.749 1.00 93.62 171 PHE A CA 1
ATOM 1401 C C . PHE A 1 171 ? -17.224 -5.315 -12.284 1.00 93.62 171 PHE A C 1
ATOM 1403 O O . PHE A 1 171 ? -18.072 -4.434 -12.161 1.00 93.62 171 PHE A O 1
ATOM 1410 N N . ASP A 1 172 ? -17.494 -6.497 -12.846 1.00 92.25 172 ASP A N 1
ATOM 1411 C CA . ASP A 1 172 ? -18.794 -6.803 -13.464 1.00 92.25 172 ASP A CA 1
ATOM 1412 C C . ASP A 1 172 ? -19.955 -6.755 -12.459 1.00 92.25 172 ASP A C 1
ATOM 1414 O O . ASP A 1 172 ? -21.051 -6.289 -12.772 1.00 92.25 172 ASP A O 1
ATOM 1418 N N . ASN A 1 173 ? -19.736 -7.291 -11.254 1.00 93.69 173 ASN A N 1
ATOM 1419 C CA . ASN A 1 173 ? -20.735 -7.339 -10.193 1.00 93.69 173 ASN A CA 1
ATOM 1420 C C . ASN A 1 173 ? -20.065 -7.537 -8.827 1.00 93.69 173 ASN A C 1
ATOM 1422 O O . ASN A 1 173 ? -19.315 -8.495 -8.632 1.00 93.69 173 ASN A O 1
ATOM 1426 N N . ILE A 1 174 ? -20.394 -6.668 -7.871 1.00 93.94 174 ILE A N 1
ATOM 1427 C CA . ILE A 1 174 ? -20.057 -6.827 -6.455 1.00 93.94 174 ILE A CA 1
ATOM 1428 C C . ILE A 1 174 ? -21.376 -6.965 -5.689 1.00 93.94 174 ILE A C 1
ATOM 1430 O O . ILE A 1 174 ? -22.044 -5.977 -5.401 1.00 93.94 174 ILE A O 1
ATOM 1434 N N . GLY A 1 175 ? -21.770 -8.206 -5.394 1.00 95.06 175 GLY A N 1
ATOM 1435 C CA . GLY A 1 175 ? -23.054 -8.512 -4.745 1.00 95.06 175 GLY A CA 1
ATOM 1436 C C . GLY A 1 175 ? -22.943 -9.109 -3.343 1.00 95.06 175 GLY A C 1
ATOM 1437 O O . GLY A 1 175 ? -23.961 -9.329 -2.691 1.00 95.06 175 GLY A O 1
ATOM 1438 N N . VAL A 1 176 ? -21.729 -9.416 -2.884 1.00 96.94 176 VAL A N 1
ATOM 1439 C CA . VAL A 1 176 ? -21.490 -10.106 -1.613 1.00 96.94 176 VAL A CA 1
ATOM 1440 C C . VAL A 1 176 ? -20.332 -9.439 -0.884 1.00 96.94 176 VAL A C 1
ATOM 1442 O O . VAL A 1 176 ? -19.254 -9.279 -1.450 1.00 96.94 176 VAL A O 1
ATOM 1445 N N . LEU A 1 177 ? -20.555 -9.112 0.388 1.00 96.19 177 LEU A N 1
ATOM 1446 C CA . LEU A 1 177 ? -19.505 -8.795 1.349 1.00 96.19 177 LEU A CA 1
ATOM 1447 C C . LEU A 1 177 ? -19.279 -10.036 2.215 1.00 96.19 177 LEU A C 1
ATOM 1449 O O . LEU A 1 177 ? -20.216 -10.542 2.833 1.00 96.19 177 LEU A O 1
ATOM 1453 N N . GLY A 1 178 ? -18.049 -10.546 2.228 1.00 97.12 178 GLY A N 1
ATOM 1454 C CA . GLY A 1 178 ? -17.657 -11.714 3.014 1.00 97.12 178 GLY A CA 1
ATOM 1455 C C . GLY A 1 178 ? -16.510 -11.383 3.960 1.00 97.12 178 GLY A C 1
ATOM 1456 O O . GLY A 1 178 ? -15.587 -10.666 3.584 1.00 97.12 178 GLY A O 1
ATOM 1457 N N . LEU A 1 179 ? -16.564 -11.925 5.176 1.00 97.38 179 LEU A N 1
ATOM 1458 C CA . LEU A 1 179 ? -15.482 -11.858 6.157 1.00 97.38 179 LEU A CA 1
ATOM 1459 C C . LEU A 1 179 ? -14.952 -13.276 6.368 1.00 97.38 179 LEU A C 1
ATOM 1461 O O . LEU A 1 179 ? -15.572 -14.071 7.072 1.00 97.38 179 LEU A O 1
ATOM 1465 N N . ASP A 1 180 ? -13.830 -13.591 5.728 1.00 96.81 180 ASP A N 1
ATOM 1466 C CA . ASP A 1 180 ? -13.129 -14.867 5.879 1.00 96.81 180 ASP A CA 1
ATOM 1467 C C . ASP A 1 180 ? -11.711 -14.599 6.390 1.00 96.81 180 ASP A C 1
ATOM 1469 O O . ASP A 1 180 ? -10.864 -14.056 5.677 1.00 96.81 180 ASP A O 1
ATOM 1473 N N . LEU A 1 181 ? -11.488 -14.875 7.676 1.00 95.56 181 LEU A N 1
ATOM 1474 C CA . LEU A 1 181 ? -10.292 -14.479 8.413 1.00 95.56 181 LEU A CA 1
ATOM 1475 C C . LEU A 1 181 ? -9.899 -15.570 9.412 1.00 95.56 181 LEU A C 1
ATOM 1477 O O . LEU A 1 181 ? -10.746 -16.204 10.040 1.00 95.56 181 LEU A O 1
ATOM 1481 N N . TRP A 1 182 ? -8.594 -15.722 9.627 1.00 94.06 182 TRP A N 1
ATOM 1482 C CA . TRP A 1 182 ? -8.042 -16.549 10.698 1.00 94.06 182 TRP A CA 1
ATOM 1483 C C . TRP A 1 182 ? -7.584 -15.672 11.866 1.00 94.06 182 TRP A C 1
ATOM 1485 O O . TRP A 1 182 ? -6.816 -14.729 11.671 1.00 94.06 182 TRP A O 1
ATOM 1495 N N . GLN A 1 183 ? -8.002 -16.007 13.089 1.00 93.56 183 GLN A N 1
ATOM 1496 C CA . GLN A 1 183 ? -7.581 -15.313 14.308 1.00 93.56 183 GLN A CA 1
ATOM 1497 C C . GLN A 1 183 ? -7.047 -16.301 15.345 1.00 93.56 183 GLN A C 1
ATOM 1499 O O . GLN A 1 183 ? -7.654 -17.338 15.592 1.00 93.56 183 GLN A O 1
ATOM 1504 N N . VAL A 1 184 ? -5.921 -15.955 15.981 1.00 93.31 184 VAL A N 1
ATOM 1505 C CA . VAL A 1 184 ? -5.387 -16.718 17.125 1.00 93.31 184 VAL A CA 1
ATOM 1506 C C . VAL A 1 184 ? -6.076 -16.284 18.419 1.00 93.31 184 VAL A C 1
ATOM 1508 O O . VAL A 1 184 ? -6.632 -17.111 19.132 1.00 93.31 184 VAL A O 1
ATOM 1511 N N . LYS A 1 185 ? -6.057 -14.977 18.712 1.00 92.06 185 LYS A N 1
ATOM 1512 C CA . LYS A 1 185 ? -6.818 -14.364 19.806 1.00 92.06 185 LYS A CA 1
ATOM 1513 C C . LYS A 1 185 ? -8.058 -13.713 19.198 1.00 92.06 185 LYS A C 1
ATOM 1515 O O . LYS A 1 185 ? -7.922 -12.831 18.355 1.00 92.06 185 LYS A O 1
ATOM 1520 N N . SER A 1 186 ? -9.238 -14.167 19.604 1.00 94.12 186 SER A N 1
ATOM 1521 C CA . SER A 1 186 ? -10.513 -13.551 19.226 1.00 94.12 186 SER A CA 1
ATOM 1522 C C . SER A 1 186 ? -10.728 -12.223 19.957 1.00 94.12 186 SER A C 1
ATOM 1524 O O . SER A 1 186 ? -10.093 -11.964 20.980 1.00 94.12 186 SER A O 1
ATOM 1526 N N . GLY A 1 187 ? -11.673 -11.417 19.473 1.00 94.06 187 GLY A N 1
ATOM 1527 C CA . GLY A 1 187 ? -12.086 -10.165 20.122 1.00 94.06 187 GLY A CA 1
ATOM 1528 C C . GLY A 1 187 ? -12.229 -8.984 19.168 1.00 94.06 187 GLY A C 1
ATOM 1529 O O . GLY A 1 187 ? -12.715 -7.940 19.579 1.00 94.06 187 GLY A O 1
ATOM 1530 N N . THR A 1 188 ? -11.840 -9.141 17.901 1.00 96.38 188 THR A N 1
ATOM 1531 C CA . THR A 1 188 ? -12.064 -8.108 16.887 1.00 96.38 188 THR A CA 1
ATOM 1532 C C . THR A 1 188 ? -13.551 -7.950 16.610 1.00 96.38 188 THR A C 1
ATOM 1534 O O . THR A 1 188 ? -14.253 -8.933 16.366 1.00 96.38 188 THR A O 1
ATOM 1537 N N . ILE A 1 189 ? -14.005 -6.703 16.618 1.00 96.94 189 ILE A N 1
ATOM 1538 C CA . ILE A 1 189 ? -15.369 -6.313 16.285 1.00 96.94 189 ILE A CA 1
ATOM 1539 C C . ILE A 1 189 ? -15.299 -5.560 14.960 1.00 96.94 189 ILE A C 1
ATOM 1541 O O . ILE A 1 189 ? -14.490 -4.648 14.809 1.00 96.94 189 ILE A O 1
ATOM 1545 N N . PHE A 1 190 ? -16.129 -5.962 14.002 1.00 97.44 190 PHE A N 1
ATOM 1546 C CA . PHE A 1 190 ? -16.332 -5.213 12.768 1.00 97.44 190 PHE A CA 1
ATOM 1547 C C . PHE A 1 190 ? -17.747 -4.648 12.772 1.00 97.44 190 PHE A C 1
ATOM 1549 O O . PHE A 1 190 ? -18.699 -5.388 13.028 1.00 97.44 190 PHE A O 1
ATOM 1556 N N . ASP A 1 191 ? -17.877 -3.362 12.472 1.00 97.00 191 ASP A N 1
ATOM 1557 C CA . ASP A 1 191 ? -19.157 -2.666 12.396 1.00 97.00 191 ASP A CA 1
ATOM 1558 C C . ASP A 1 191 ? -19.111 -1.589 11.298 1.00 97.00 191 ASP A C 1
ATOM 1560 O O . ASP A 1 191 ? -18.054 -1.303 10.732 1.00 97.00 191 ASP A O 1
ATOM 1564 N N . ASN A 1 192 ? -20.271 -1.011 10.985 1.00 95.44 192 ASN A N 1
ATOM 1565 C CA . ASN A 1 192 ? -20.446 0.134 10.088 1.00 95.44 192 ASN A CA 1
ATOM 1566 C C . ASN A 1 192 ? -19.971 -0.111 8.645 1.00 95.44 192 ASN A C 1
ATOM 1568 O O . ASN A 1 192 ? -19.436 0.782 7.991 1.00 95.44 192 ASN A O 1
ATOM 1572 N N . PHE A 1 193 ? -20.207 -1.317 8.118 1.00 97.19 193 PHE A N 1
ATOM 1573 C CA . PHE A 1 193 ? -19.953 -1.615 6.709 1.00 97.19 193 PHE A CA 1
ATOM 1574 C C . PHE A 1 193 ? -20.791 -0.718 5.791 1.00 97.19 193 PHE A C 1
ATOM 1576 O O . PHE A 1 193 ? -22.022 -0.760 5.826 1.00 97.19 193 PHE A O 1
ATOM 1583 N N . LEU A 1 194 ? -20.113 0.036 4.926 1.00 97.12 194 LEU A N 1
ATOM 1584 C CA . LEU A 1 194 ? -20.722 0.882 3.907 1.00 97.12 194 LEU A CA 1
ATOM 1585 C C . LEU A 1 194 ? -20.048 0.632 2.555 1.00 97.12 194 LEU A C 1
ATOM 1587 O O . LEU A 1 194 ? -18.824 0.648 2.449 1.00 97.12 194 LEU A O 1
ATOM 1591 N N . ILE A 1 195 ? -20.861 0.423 1.522 1.00 96.88 195 ILE A N 1
ATOM 1592 C CA . ILE A 1 195 ? -20.437 0.398 0.120 1.00 96.88 195 ILE A CA 1
ATOM 1593 C C . ILE A 1 195 ? -21.335 1.398 -0.606 1.00 96.88 195 ILE A C 1
ATOM 1595 O O . ILE A 1 195 ? -22.547 1.201 -0.655 1.00 96.88 195 ILE A O 1
ATOM 1599 N N . THR A 1 196 ? -20.745 2.468 -1.133 1.00 96.81 196 THR A N 1
ATOM 1600 C CA . THR A 1 196 ? -21.444 3.538 -1.858 1.00 96.81 196 THR A CA 1
ATOM 1601 C C . THR A 1 196 ? -20.590 4.020 -3.034 1.00 96.81 196 THR A C 1
ATOM 1603 O O . THR A 1 196 ? -19.394 3.722 -3.104 1.00 96.81 196 THR A O 1
ATOM 1606 N N . ASP A 1 197 ? -21.210 4.729 -3.971 1.00 96.56 197 ASP A N 1
ATOM 1607 C CA . ASP A 1 197 ? -20.573 5.418 -5.092 1.00 96.56 197 ASP A CA 1
ATOM 1608 C C . ASP A 1 197 ? -20.352 6.923 -4.832 1.00 96.56 197 ASP A C 1
ATOM 1610 O O . ASP A 1 197 ? -19.702 7.586 -5.645 1.00 96.56 197 ASP A O 1
ATOM 1614 N N . ASP A 1 198 ? -20.820 7.464 -3.697 1.00 97.00 198 ASP A N 1
ATOM 1615 C CA . ASP A 1 198 ? -20.600 8.860 -3.301 1.00 97.00 198 ASP A CA 1
ATOM 1616 C C . ASP A 1 198 ? -19.605 8.990 -2.135 1.00 97.00 198 ASP A C 1
ATOM 1618 O O . ASP A 1 198 ? -19.843 8.576 -0.998 1.00 97.00 198 ASP A O 1
ATOM 1622 N N . ILE A 1 199 ? -18.482 9.659 -2.410 1.00 95.56 199 ILE A N 1
ATOM 1623 C CA . ILE A 1 199 ? -17.443 9.966 -1.419 1.00 95.56 199 ILE A CA 1
ATOM 1624 C C . ILE A 1 199 ? -18.002 10.832 -0.281 1.00 95.56 199 ILE A C 1
ATOM 1626 O O . ILE A 1 199 ? -17.604 10.667 0.871 1.00 95.56 199 ILE A O 1
ATOM 1630 N N . LYS A 1 200 ? -18.925 11.754 -0.574 1.00 96.06 200 LYS A N 1
ATOM 1631 C CA . LYS A 1 200 ? -19.497 12.646 0.443 1.00 96.06 200 LYS A CA 1
ATOM 1632 C C . LYS A 1 200 ? -20.408 11.897 1.399 1.00 96.06 200 LYS A C 1
ATOM 1634 O O . LYS A 1 200 ? -20.320 12.133 2.597 1.00 96.06 200 LYS A O 1
ATOM 1639 N N . GLU A 1 201 ? -21.234 10.990 0.884 1.00 96.25 201 GLU A N 1
ATOM 1640 C CA . GLU A 1 201 ? -22.069 10.125 1.720 1.00 96.25 201 GLU A CA 1
ATOM 1641 C C . GLU A 1 201 ? -21.189 9.287 2.653 1.00 96.25 201 GLU A C 1
ATOM 1643 O O . GLU A 1 201 ? -21.436 9.237 3.857 1.00 96.25 201 GLU A O 1
ATOM 1648 N N . ALA A 1 202 ? -20.103 8.706 2.130 1.00 96.44 202 ALA A N 1
ATOM 1649 C CA . ALA A 1 202 ? -19.150 7.961 2.948 1.00 96.44 202 ALA A CA 1
ATOM 1650 C C . ALA A 1 202 ? -18.523 8.823 4.061 1.00 96.44 202 ALA A C 1
ATOM 1652 O O . ALA A 1 202 ? -18.421 8.376 5.204 1.00 96.44 202 ALA A O 1
ATOM 1653 N N . GLU A 1 203 ? -18.141 10.069 3.762 1.00 95.00 203 GLU A N 1
ATOM 1654 C CA . GLU A 1 203 ? -17.610 11.010 4.758 1.00 95.00 203 GLU A CA 1
ATOM 1655 C C . GLU A 1 203 ? -18.653 11.440 5.802 1.00 95.00 203 GLU A C 1
ATOM 1657 O O . GLU A 1 203 ? -18.310 11.635 6.969 1.00 95.00 203 GLU A O 1
ATOM 1662 N N . GLU A 1 204 ? -19.912 11.620 5.408 1.00 96.00 204 GLU A N 1
ATOM 1663 C CA . GLU A 1 204 ? -21.009 11.959 6.322 1.00 96.00 204 GLU A CA 1
ATOM 1664 C C . GLU A 1 204 ? -21.313 10.796 7.270 1.00 96.00 204 GLU A C 1
ATOM 1666 O O . GLU A 1 204 ? -21.331 10.993 8.486 1.00 96.00 204 GLU A O 1
ATOM 1671 N N . VAL A 1 205 ? -21.422 9.570 6.753 1.00 96.12 205 VAL A N 1
ATOM 1672 C CA . VAL A 1 205 ? -21.614 8.372 7.586 1.00 96.12 205 VAL A CA 1
ATOM 1673 C C . VAL A 1 205 ? -20.433 8.172 8.535 1.00 96.12 205 VAL A C 1
ATOM 1675 O O . VAL A 1 205 ? -20.635 7.861 9.709 1.00 96.12 205 VAL A O 1
ATOM 1678 N N . ALA A 1 206 ? -19.200 8.405 8.081 1.00 94.94 206 ALA A N 1
ATOM 1679 C CA . ALA A 1 206 ? -18.014 8.345 8.934 1.00 94.94 206 ALA A CA 1
ATOM 1680 C C . ALA A 1 206 ? -18.066 9.356 10.096 1.00 94.94 206 ALA A C 1
ATOM 1682 O O . ALA A 1 206 ? -17.691 9.024 11.225 1.00 94.94 206 ALA A O 1
ATOM 1683 N N . LYS A 1 207 ? -18.564 10.573 9.835 1.00 94.69 207 LYS A N 1
ATOM 1684 C CA . LYS A 1 207 ? -18.773 11.608 10.860 1.00 94.69 207 LYS A CA 1
ATOM 1685 C C . LYS A 1 207 ? -19.852 11.219 11.860 1.00 94.69 207 LYS A C 1
ATOM 1687 O O . LYS A 1 207 ? -19.697 11.488 13.044 1.00 94.69 207 LYS A O 1
ATOM 1692 N N . GLU A 1 208 ? -20.935 10.602 11.403 1.00 95.56 208 GLU A N 1
ATOM 1693 C CA . GLU A 1 208 ? -22.057 10.201 12.260 1.00 95.56 208 GLU A CA 1
ATOM 1694 C C . GLU A 1 208 ? -21.774 8.935 13.081 1.00 95.56 208 GLU A C 1
ATOM 1696 O O . GLU A 1 208 ? -22.379 8.740 14.136 1.00 95.56 208 GLU A O 1
ATOM 1701 N N . THR A 1 209 ? -20.848 8.090 12.621 1.00 94.69 209 THR A N 1
ATOM 1702 C CA . THR A 1 209 ? -20.499 6.812 13.257 1.00 94.69 209 THR A CA 1
ATOM 1703 C C . THR A 1 209 ? -19.181 6.915 14.027 1.00 94.69 209 THR A C 1
ATOM 1705 O O . THR A 1 209 ? -19.173 7.270 15.207 1.00 94.69 209 THR A O 1
ATOM 1708 N N . TRP A 1 210 ? -18.057 6.643 13.364 1.00 95.38 210 TRP A N 1
ATOM 1709 C CA . TRP A 1 210 ? -16.737 6.530 13.978 1.00 95.38 210 TRP A CA 1
ATOM 1710 C C . TRP A 1 210 ? -16.265 7.825 14.657 1.00 95.38 210 TRP A C 1
ATOM 1712 O O . TRP A 1 210 ? -15.717 7.787 15.761 1.00 95.38 210 TRP A O 1
ATOM 1722 N N . GLU A 1 211 ? -16.489 8.998 14.051 1.00 93.19 211 GLU A N 1
ATOM 1723 C CA . GLU A 1 211 ? -16.030 10.252 14.669 1.00 93.19 211 GLU A CA 1
ATOM 1724 C C . GLU A 1 211 ? -16.757 10.581 15.978 1.00 93.19 211 GLU A C 1
ATOM 1726 O O . GLU A 1 211 ? -16.164 11.211 16.860 1.00 93.19 211 GLU A O 1
ATOM 1731 N N . VAL A 1 212 ? -18.009 10.139 16.124 1.00 95.00 212 VAL A N 1
ATOM 1732 C CA . VAL A 1 212 ? -18.795 10.297 17.354 1.00 95.00 212 VAL A CA 1
ATOM 1733 C C . VAL A 1 212 ? -18.372 9.279 18.411 1.00 95.00 212 VAL A C 1
ATOM 1735 O O . VAL A 1 212 ? -18.353 9.620 19.595 1.00 95.00 212 VAL A O 1
ATOM 1738 N N . THR A 1 213 ? -18.008 8.053 18.022 1.00 93.31 213 THR A N 1
ATOM 1739 C CA . THR A 1 213 ? -17.658 6.979 18.966 1.00 93.31 213 THR A CA 1
ATOM 1740 C C . THR A 1 213 ? -16.222 7.056 19.477 1.00 93.31 213 THR A C 1
ATOM 1742 O O . THR A 1 213 ? -16.012 6.806 20.664 1.00 93.31 213 THR A O 1
ATOM 1745 N N . LYS A 1 214 ? -15.250 7.490 18.660 1.00 93.56 214 LYS A N 1
ATOM 1746 C CA . LYS A 1 214 ? -13.815 7.486 19.024 1.00 93.56 214 LYS A CA 1
ATOM 1747 C C . LYS A 1 214 ? -13.482 8.246 20.314 1.00 93.56 214 LYS A C 1
ATOM 1749 O O . LYS A 1 214 ? -12.591 7.862 21.064 1.00 93.56 214 LYS A O 1
ATOM 1754 N N . GLY A 1 215 ? -14.176 9.356 20.578 1.00 94.50 215 GLY A N 1
ATOM 1755 C CA . GLY A 1 215 ? -13.926 10.196 21.754 1.00 94.50 215 GLY A CA 1
ATOM 1756 C C . GLY A 1 215 ? -14.403 9.538 23.055 1.00 94.50 215 GLY A C 1
ATOM 1757 O O . GLY A 1 215 ? -13.597 9.339 23.966 1.00 94.50 215 GLY A O 1
ATOM 1758 N N . PRO A 1 216 ? -15.701 9.198 23.160 1.00 96.25 216 PRO A N 1
ATOM 1759 C CA . PRO A 1 216 ?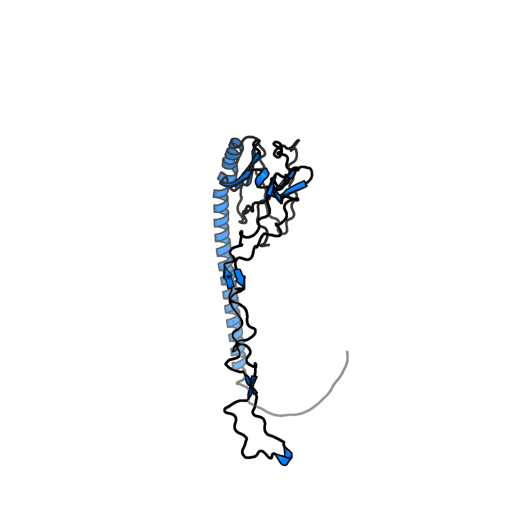 -16.246 8.449 24.289 1.00 96.25 216 PRO A CA 1
ATOM 1760 C C . PRO A 1 216 ? -15.585 7.084 24.505 1.00 96.25 216 PRO A C 1
ATOM 1762 O O . PRO A 1 216 ? -15.323 6.735 25.653 1.00 96.25 216 PRO A O 1
ATOM 1765 N N . GLU A 1 217 ? -15.291 6.341 23.433 1.00 95.81 217 GLU A N 1
ATOM 1766 C CA . GLU A 1 217 ? -14.594 5.050 23.495 1.00 95.81 217 GLU A CA 1
ATOM 1767 C C . GLU A 1 217 ? -13.225 5.204 24.152 1.00 95.81 217 GLU A C 1
ATOM 1769 O O . GLU A 1 217 ? -12.953 4.565 25.168 1.00 95.81 217 GLU A O 1
ATOM 1774 N N . LYS A 1 218 ? -12.395 6.114 23.626 1.00 94.94 218 LYS A N 1
ATOM 1775 C CA . LYS A 1 218 ? -11.068 6.372 24.180 1.00 94.94 218 LYS A CA 1
ATOM 1776 C C . LYS A 1 218 ? -11.140 6.760 25.652 1.00 94.94 218 LYS A C 1
ATOM 1778 O O . LYS A 1 218 ? -10.398 6.221 26.460 1.00 94.94 218 LYS A O 1
ATOM 1783 N N . LYS A 1 219 ? -12.073 7.643 26.016 1.00 95.75 219 LYS A N 1
ATOM 1784 C CA . LYS A 1 219 ? -12.263 8.036 27.414 1.00 95.75 219 LYS A CA 1
ATOM 1785 C C . LYS A 1 219 ? -12.592 6.833 28.304 1.00 95.75 219 LYS A C 1
ATOM 1787 O O . LYS A 1 219 ? -12.028 6.704 29.383 1.00 95.75 219 LYS A O 1
ATOM 1792 N N . MET A 1 220 ? -13.494 5.960 27.860 1.00 95.31 220 MET A N 1
ATOM 1793 C CA . MET A 1 220 ? -13.867 4.767 28.618 1.00 95.31 220 MET A CA 1
ATOM 1794 C C . MET A 1 220 ? -12.695 3.785 28.758 1.00 95.31 220 MET A C 1
ATOM 1796 O O . MET A 1 220 ? -12.533 3.198 29.827 1.00 95.31 220 MET A O 1
ATOM 1800 N N . ARG A 1 221 ? -11.866 3.628 27.718 1.00 94.06 221 ARG A N 1
ATOM 1801 C CA . ARG A 1 221 ? -10.641 2.819 27.781 1.00 94.06 221 ARG A CA 1
ATOM 1802 C C . ARG A 1 221 ? -9.631 3.419 28.752 1.00 94.06 221 ARG A C 1
ATOM 1804 O O . ARG A 1 221 ? -9.160 2.686 29.617 1.00 94.06 221 ARG A O 1
ATOM 1811 N N . ASP A 1 222 ? -9.352 4.715 28.660 1.00 94.31 222 ASP A N 1
ATOM 1812 C CA . ASP A 1 222 ? -8.425 5.411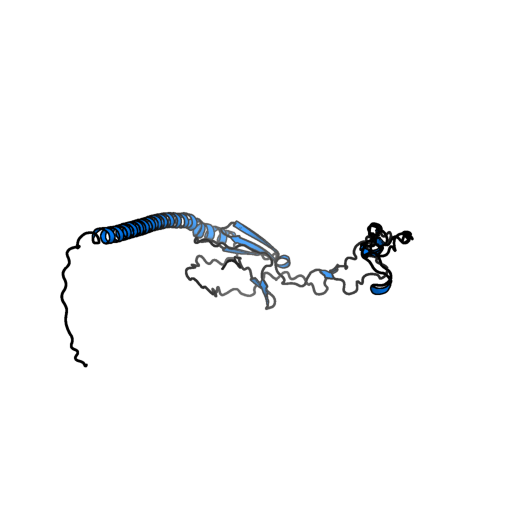 29.561 1.00 94.31 222 ASP A CA 1
ATOM 1813 C C . ASP A 1 222 ? -8.873 5.242 31.032 1.00 94.31 222 ASP A C 1
ATOM 1815 O O . ASP A 1 222 ? -8.085 4.829 31.884 1.00 94.31 222 ASP A O 1
ATOM 1819 N N . ASP A 1 223 ? -10.169 5.436 31.319 1.00 94.62 223 ASP A N 1
ATOM 1820 C CA . ASP A 1 223 ? -10.746 5.233 32.657 1.00 94.62 223 ASP A CA 1
ATOM 1821 C C . ASP A 1 223 ? -10.577 3.773 33.141 1.00 94.62 223 ASP A C 1
ATOM 1823 O O . ASP A 1 223 ? -10.261 3.526 34.309 1.00 94.62 223 ASP A O 1
ATOM 1827 N N . GLN A 1 224 ? -10.762 2.784 32.257 1.00 92.50 224 GLN A N 1
ATOM 1828 C CA . GLN A 1 224 ? -10.536 1.370 32.577 1.00 92.50 224 GLN A CA 1
ATOM 1829 C C . GLN A 1 224 ? -9.056 1.053 32.816 1.00 92.50 224 GLN A C 1
ATOM 1831 O O . GLN A 1 224 ? -8.747 0.288 33.727 1.00 92.50 224 GLN A O 1
ATOM 1836 N N . GLU A 1 225 ? -8.134 1.610 32.022 1.00 92.50 225 GLU A N 1
ATOM 1837 C CA . GLU A 1 225 ? -6.690 1.404 32.219 1.00 92.50 225 GLU A CA 1
ATOM 1838 C C . GLU A 1 225 ? -6.234 1.945 33.569 1.00 92.50 225 GLU A C 1
ATOM 1840 O O . GLU A 1 225 ? -5.455 1.287 34.259 1.00 92.50 225 GLU A O 1
ATOM 1845 N N . ASP A 1 226 ? -6.747 3.106 33.973 1.00 93.19 226 ASP A N 1
ATOM 1846 C CA . ASP A 1 226 ? -6.441 3.702 35.271 1.00 93.19 226 ASP A CA 1
ATOM 1847 C C . ASP A 1 226 ? -6.957 2.843 36.435 1.00 93.19 226 ASP A C 1
ATOM 1849 O O . ASP A 1 226 ? -6.274 2.710 37.455 1.00 93.19 226 ASP A O 1
ATOM 1853 N N . ILE A 1 227 ? -8.137 2.230 36.297 1.00 93.62 227 ILE A N 1
ATOM 1854 C CA . ILE A 1 227 ? -8.672 1.286 37.292 1.00 93.62 227 ILE A CA 1
ATOM 1855 C C . ILE A 1 227 ? -7.818 0.014 37.340 1.00 93.62 227 ILE A C 1
ATOM 1857 O O . ILE A 1 227 ? -7.394 -0.399 38.418 1.00 93.62 227 ILE A O 1
ATOM 1861 N N . GLU A 1 228 ? -7.521 -0.595 36.191 1.00 92.25 228 GLU A N 1
ATOM 1862 C CA . GLU A 1 228 ? -6.688 -1.802 36.109 1.00 92.25 228 GLU A CA 1
ATOM 1863 C C . GLU A 1 228 ? -5.259 -1.569 36.603 1.00 92.25 228 GLU A C 1
ATOM 1865 O O . GLU A 1 228 ? -4.622 -2.486 37.124 1.00 92.25 228 GLU A O 1
ATOM 1870 N N . ARG A 1 229 ? -4.716 -0.366 36.404 1.00 92.88 229 ARG A N 1
ATOM 1871 C CA . ARG A 1 229 ? -3.402 0.014 36.923 1.00 92.88 229 ARG A CA 1
ATOM 1872 C C . ARG A 1 229 ? -3.429 0.079 38.444 1.00 92.88 229 ARG A C 1
ATOM 1874 O O . ARG A 1 229 ? -2.593 -0.562 39.065 1.00 92.88 229 ARG A O 1
ATOM 1881 N N . LYS A 1 230 ? -4.417 0.764 39.030 1.00 94.00 230 LYS A N 1
ATOM 1882 C CA . LYS A 1 230 ? -4.578 0.844 40.492 1.00 94.00 230 LYS A CA 1
ATOM 1883 C C . LYS A 1 230 ? -4.766 -0.533 41.125 1.00 94.00 230 LYS A C 1
ATOM 1885 O O . LYS A 1 230 ? -4.098 -0.836 42.102 1.00 94.00 230 LYS A O 1
ATOM 1890 N N . LEU A 1 231 ? -5.597 -1.390 40.527 1.00 93.00 231 LEU A N 1
ATOM 1891 C CA . LEU A 1 231 ? -5.785 -2.767 40.997 1.00 93.00 231 LEU A CA 1
ATOM 1892 C C . LEU A 1 231 ? -4.485 -3.584 40.934 1.00 93.00 231 LEU A C 1
ATOM 1894 O O . LEU A 1 231 ? -4.180 -4.310 41.872 1.00 93.00 231 LEU A O 1
ATOM 1898 N N . ARG A 1 232 ? -3.696 -3.446 39.858 1.00 91.56 232 ARG A N 1
ATOM 1899 C CA . ARG A 1 232 ? -2.387 -4.114 39.742 1.00 91.56 232 ARG A CA 1
ATOM 1900 C C . ARG A 1 232 ? -1.371 -3.600 40.755 1.00 91.56 232 ARG A C 1
ATOM 1902 O O . ARG A 1 232 ? -0.597 -4.396 41.271 1.00 91.56 232 ARG A O 1
ATOM 1909 N N . GLU A 1 233 ? -1.360 -2.300 41.025 1.00 92.38 233 GLU A N 1
ATOM 1910 C CA . GLU A 1 233 ? -0.497 -1.698 42.047 1.00 92.38 233 GLU A CA 1
ATOM 1911 C C . GLU A 1 233 ? -0.886 -2.176 43.455 1.00 92.38 233 GLU A C 1
ATOM 1913 O O . GLU A 1 233 ? -0.007 -2.521 44.241 1.00 92.38 233 GLU A O 1
ATOM 1918 N N . GLU A 1 234 ? -2.185 -2.265 43.761 1.00 91.00 234 GLU A N 1
ATOM 1919 C CA . GLU A 1 234 ? -2.690 -2.816 45.027 1.00 91.00 234 GLU A CA 1
ATOM 1920 C C . GLU A 1 234 ? -2.354 -4.308 45.182 1.00 91.00 234 GLU A C 1
ATOM 1922 O O . GLU A 1 234 ? -1.878 -4.707 46.240 1.00 91.00 234 GLU A O 1
ATOM 1927 N N . GLU A 1 235 ? -2.522 -5.117 44.131 1.00 90.31 235 GLU A N 1
ATOM 1928 C CA . GLU A 1 235 ? -2.182 -6.550 44.145 1.00 90.31 235 GLU A CA 1
ATOM 1929 C C . GLU A 1 235 ? -0.666 -6.790 44.245 1.00 90.31 235 GLU A C 1
ATOM 1931 O O . GLU A 1 235 ? -0.216 -7.733 44.892 1.00 90.31 235 GLU A O 1
ATOM 1936 N N . GLN A 1 236 ? 0.154 -5.947 43.610 1.00 88.94 236 GLN A N 1
ATOM 1937 C CA . GLN A 1 236 ? 1.610 -6.012 43.768 1.00 88.94 236 GLN A CA 1
ATOM 1938 C C . GLN A 1 236 ? 2.037 -5.624 45.175 1.00 88.94 236 GLN A C 1
ATOM 1940 O O . GLN A 1 236 ? 2.949 -6.241 45.719 1.00 88.94 236 GLN A O 1
ATOM 1945 N N . LYS A 1 237 ? 1.382 -4.619 45.763 1.00 90.25 237 LYS A N 1
ATOM 1946 C CA . LYS A 1 237 ? 1.650 -4.234 47.140 1.00 90.25 237 LYS A CA 1
ATOM 1947 C C . LYS A 1 237 ? 1.253 -5.348 48.105 1.00 90.25 237 LYS A C 1
ATOM 1949 O O . LYS A 1 237 ? 2.072 -5.695 48.937 1.00 90.25 237 LYS A O 1
ATOM 1954 N N . SER A 1 238 ? 0.074 -5.955 47.945 1.00 87.69 238 SER A N 1
ATOM 1955 C CA . SER A 1 238 ? -0.343 -7.063 48.812 1.00 87.69 238 SER A CA 1
ATOM 1956 C C . SER A 1 238 ? 0.588 -8.267 48.692 1.00 87.69 238 SER A C 1
ATOM 1958 O O . SER A 1 238 ? 0.969 -8.823 49.704 1.00 87.69 238 SER A O 1
ATOM 1960 N N . LYS A 1 239 ? 1.023 -8.633 47.476 1.00 87.19 239 LYS A N 1
ATOM 1961 C CA . LYS A 1 239 ? 1.996 -9.725 47.289 1.00 87.19 239 LYS A CA 1
ATOM 1962 C C . LYS A 1 239 ? 3.344 -9.432 47.931 1.00 87.19 239 LYS A C 1
ATOM 1964 O O . LYS A 1 239 ? 3.982 -10.352 48.414 1.00 87.19 239 LYS A O 1
ATOM 1969 N N . LYS A 1 240 ? 3.780 -8.173 47.895 1.00 85.00 240 LYS A N 1
ATOM 1970 C CA . LYS A 1 240 ? 5.016 -7.767 48.551 1.00 85.00 240 LYS A CA 1
ATOM 1971 C C . LYS A 1 240 ? 4.874 -7.790 50.072 1.00 85.00 240 LYS A C 1
ATOM 1973 O O . LYS A 1 240 ? 5.775 -8.279 50.729 1.00 85.00 240 LYS A O 1
ATOM 1978 N N . ASP A 1 241 ? 3.759 -7.288 50.598 1.00 82.94 241 ASP A N 1
ATOM 1979 C CA . ASP A 1 241 ? 3.470 -7.338 52.031 1.00 82.94 241 ASP A CA 1
ATOM 1980 C C . ASP A 1 241 ? 3.397 -8.819 52.503 1.00 82.94 241 ASP A C 1
ATOM 1982 O O . ASP A 1 241 ? 3.992 -9.149 53.520 1.00 82.94 241 ASP A O 1
ATOM 1986 N N . ASP A 1 242 ? 2.787 -9.728 51.723 1.00 79.50 242 ASP A N 1
ATOM 1987 C CA . ASP A 1 242 ? 2.757 -11.180 52.002 1.00 79.50 242 ASP A CA 1
ATOM 1988 C C . ASP A 1 242 ? 4.156 -11.847 51.918 1.00 79.50 242 ASP A C 1
ATOM 1990 O O . ASP A 1 242 ? 4.443 -12.778 52.670 1.00 79.50 242 ASP A O 1
ATOM 1994 N N . GLU A 1 243 ? 5.021 -11.425 50.983 1.00 76.06 243 GLU A N 1
ATOM 1995 C CA . GLU A 1 243 ? 6.416 -11.900 50.876 1.00 76.06 243 GLU A CA 1
ATOM 1996 C C . GLU A 1 243 ? 7.272 -11.397 52.049 1.00 76.06 243 GLU A C 1
ATOM 1998 O O . GLU A 1 243 ? 8.006 -12.188 52.636 1.00 76.06 243 GLU A O 1
ATOM 2003 N N . ASP A 1 244 ? 7.143 -10.119 52.421 1.00 76.88 244 ASP A N 1
ATOM 2004 C CA . ASP A 1 244 ? 7.857 -9.522 53.555 1.00 76.88 244 ASP A CA 1
ATOM 2005 C C . ASP A 1 244 ? 7.407 -10.177 54.891 1.00 76.88 244 ASP A C 1
ATOM 2007 O O . ASP A 1 244 ? 8.249 -10.439 55.748 1.00 76.88 244 ASP A O 1
ATOM 2011 N N . GLU A 1 245 ? 6.115 -10.514 55.064 1.00 72.12 245 GLU A N 1
ATOM 2012 C CA . GLU A 1 245 ? 5.616 -11.263 56.239 1.00 72.12 245 GLU A CA 1
ATOM 2013 C C . GLU A 1 245 ? 6.156 -12.707 56.296 1.00 72.12 245 GLU A C 1
ATOM 2015 O O . GLU A 1 245 ? 6.530 -13.177 57.369 1.00 72.12 245 GLU A O 1
ATOM 2020 N N . MET A 1 246 ? 6.248 -13.415 55.162 1.00 66.38 246 MET A N 1
ATOM 2021 C CA . MET A 1 246 ? 6.842 -14.763 55.122 1.00 66.38 246 MET A CA 1
ATOM 2022 C C . MET A 1 246 ? 8.356 -14.759 55.381 1.00 66.38 246 MET A C 1
ATOM 2024 O O . MET A 1 246 ? 8.863 -15.695 56.002 1.00 66.38 246 MET A O 1
ATOM 2028 N N . ASP A 1 247 ? 9.075 -13.731 54.926 1.00 66.75 247 ASP A N 1
ATOM 2029 C CA . ASP A 1 247 ? 10.501 -13.559 55.224 1.00 66.75 247 ASP A CA 1
ATOM 2030 C C . ASP A 1 247 ? 10.724 -13.215 56.713 1.00 66.75 247 ASP A C 1
ATOM 2032 O O . ASP A 1 247 ? 11.671 -13.724 57.313 1.00 66.75 247 ASP A O 1
ATOM 2036 N N . GLU A 1 248 ? 9.851 -12.413 57.341 1.00 61.25 248 GL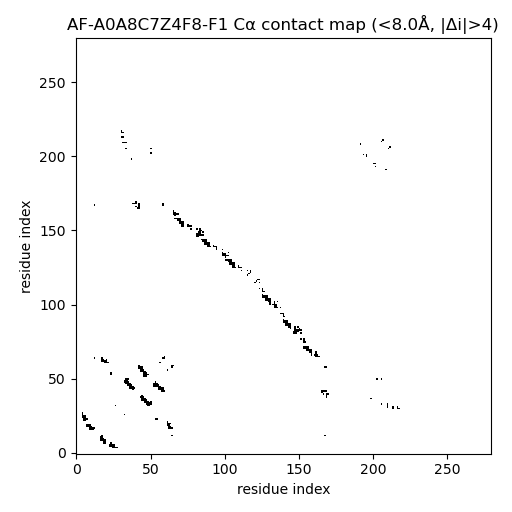U A N 1
ATOM 2037 C CA . GLU A 1 248 ? 9.903 -12.152 58.792 1.00 61.25 248 GLU A CA 1
ATOM 2038 C C . GLU A 1 248 ? 9.579 -13.408 59.628 1.00 61.25 248 GLU A C 1
ATOM 2040 O O . GLU A 1 248 ? 10.286 -13.672 60.601 1.00 61.25 248 GLU A O 1
ATOM 2045 N N . GLU A 1 249 ? 8.587 -14.225 59.247 1.00 59.12 249 GLU A N 1
ATOM 2046 C CA . GLU A 1 249 ? 8.284 -15.490 59.947 1.00 59.12 249 GLU A CA 1
ATOM 2047 C C . GLU A 1 249 ? 9.408 -16.536 59.794 1.00 59.12 249 GLU A C 1
ATOM 2049 O O . GLU A 1 249 ? 9.736 -17.232 60.757 1.00 59.12 249 GLU A O 1
ATOM 2054 N N . GLY A 1 250 ? 10.058 -16.621 58.627 1.00 56.06 250 GLY A N 1
ATOM 2055 C CA . GLY A 1 250 ? 11.213 -17.506 58.419 1.00 56.06 250 GLY A CA 1
ATOM 2056 C C . GLY A 1 250 ? 12.452 -17.106 59.230 1.00 56.06 250 GLY A C 1
ATOM 2057 O O . GLY A 1 250 ? 13.198 -17.971 59.690 1.00 56.06 250 GLY A O 1
ATOM 2058 N N . ASP A 1 251 ? 12.652 -15.806 59.456 1.00 52.72 251 ASP A N 1
ATOM 2059 C CA . ASP A 1 251 ? 13.773 -15.265 60.236 1.00 52.72 251 ASP A CA 1
ATOM 2060 C C . ASP A 1 251 ? 13.494 -15.283 61.762 1.00 52.72 251 ASP A C 1
ATOM 2062 O O . ASP A 1 251 ? 14.423 -15.111 62.563 1.00 52.72 251 ASP A O 1
ATOM 2066 N N . GLU A 1 252 ? 12.236 -15.489 62.187 1.00 50.19 252 GLU A N 1
ATOM 2067 C CA . GLU A 1 252 ? 11.849 -15.778 63.580 1.00 50.19 252 GLU A CA 1
ATOM 2068 C C . GLU A 1 252 ? 11.932 -17.279 63.914 1.00 50.19 252 GLU A C 1
ATOM 2070 O O . GLU A 1 252 ? 12.337 -17.613 65.030 1.00 50.19 252 GLU A O 1
ATOM 2075 N N . GLU A 1 253 ? 11.639 -18.188 62.973 1.00 45.75 253 GLU A N 1
ATOM 2076 C CA . GLU A 1 253 ? 11.848 -19.634 63.174 1.00 45.75 253 GLU A CA 1
ATOM 2077 C C . GLU A 1 253 ? 13.345 -19.997 63.296 1.00 45.75 253 GLU A C 1
ATOM 2079 O O . GLU A 1 253 ? 13.704 -20.730 64.218 1.00 45.75 253 GLU A O 1
ATOM 2084 N N . GLU A 1 254 ? 14.248 -19.415 62.488 1.00 45.84 254 GLU A N 1
ATOM 2085 C CA . GLU A 1 254 ? 15.703 -19.646 62.649 1.00 45.84 254 GLU A CA 1
ATOM 2086 C C . GLU A 1 254 ? 16.269 -19.089 63.974 1.00 45.84 254 GLU A C 1
ATOM 2088 O O . GLU A 1 254 ? 17.252 -19.618 64.491 1.00 45.84 254 GLU A O 1
ATOM 2093 N N . LYS A 1 255 ? 15.651 -18.055 64.569 1.00 47.03 255 LYS A N 1
ATOM 2094 C CA . LYS A 1 255 ? 16.080 -17.515 65.877 1.00 47.03 255 LYS A CA 1
ATOM 2095 C C . LYS A 1 255 ? 15.535 -18.301 67.069 1.00 47.03 255 LYS A C 1
ATOM 2097 O O . LYS A 1 255 ? 16.126 -18.231 68.143 1.00 47.03 255 LYS A O 1
ATOM 2102 N N . ASN A 1 256 ? 14.436 -19.036 66.901 1.00 44.28 256 ASN A N 1
ATOM 2103 C CA . ASN A 1 256 ? 13.873 -19.880 67.957 1.00 44.28 256 ASN A CA 1
ATOM 2104 C C . ASN A 1 256 ? 14.613 -21.225 68.068 1.00 44.28 256 ASN A C 1
ATOM 2106 O O . ASN A 1 256 ? 14.767 -21.743 69.173 1.00 44.28 256 ASN A O 1
ATOM 2110 N N . ASP A 1 257 ? 15.138 -21.749 66.955 1.00 45.06 257 ASP A N 1
ATOM 2111 C CA . ASP A 1 257 ? 15.959 -22.969 66.948 1.00 45.06 257 ASP A CA 1
ATOM 2112 C C . ASP A 1 257 ? 17.375 -22.747 67.535 1.00 45.06 257 ASP A C 1
ATOM 2114 O O . ASP A 1 257 ? 17.986 -23.691 68.034 1.00 45.06 257 ASP A O 1
ATOM 2118 N N . GLU A 1 258 ? 17.899 -21.511 67.548 1.00 46.75 258 GLU A N 1
ATOM 2119 C CA . GLU A 1 258 ? 19.175 -21.183 68.217 1.00 46.75 258 GLU A CA 1
ATOM 2120 C C . GLU A 1 258 ? 19.041 -20.951 69.740 1.00 46.75 258 GLU A C 1
ATOM 2122 O O . GLU A 1 258 ? 20.045 -21.038 70.450 1.00 46.75 258 GLU A O 1
ATOM 2127 N N . GLU A 1 259 ? 17.836 -20.698 70.276 1.00 44.53 259 GLU A N 1
ATOM 2128 C CA . GLU A 1 259 ? 17.616 -20.494 71.724 1.00 44.53 259 GLU A CA 1
ATOM 2129 C C . GLU A 1 259 ? 17.227 -21.781 72.494 1.00 44.53 259 GLU A C 1
ATOM 2131 O O . GLU A 1 259 ? 17.335 -21.798 73.722 1.00 44.53 259 GLU A O 1
ATOM 2136 N N . GLU A 1 260 ? 16.846 -22.883 71.827 1.00 42.19 260 GLU A N 1
ATOM 2137 C CA . GLU A 1 260 ? 16.529 -24.167 72.498 1.00 42.19 260 GLU A CA 1
ATOM 2138 C C . GLU A 1 260 ? 17.736 -25.119 72.702 1.00 42.19 260 GLU A C 1
ATOM 2140 O O . GLU A 1 260 ? 17.612 -26.110 73.425 1.00 42.19 260 GLU A O 1
ATOM 2145 N N . GLU A 1 261 ? 18.929 -24.826 72.164 1.00 43.78 261 GLU A N 1
ATOM 2146 C CA . GLU A 1 261 ? 20.127 -25.687 72.314 1.00 43.78 261 GLU A CA 1
ATOM 2147 C C . GLU A 1 261 ? 21.034 -25.352 73.528 1.00 43.78 261 GLU A C 1
ATOM 2149 O O . GLU A 1 261 ? 22.067 -26.000 73.709 1.00 43.78 261 GLU A O 1
ATOM 2154 N N . GLU A 1 262 ? 20.680 -24.401 74.409 1.00 44.72 262 GLU A N 1
ATOM 2155 C CA . GLU A 1 262 ? 21.540 -24.004 75.553 1.00 44.72 262 GLU A CA 1
ATOM 2156 C C . GLU A 1 262 ? 21.104 -24.459 76.961 1.00 44.72 262 GLU A C 1
ATOM 2158 O O . GLU A 1 262 ? 21.745 -24.078 77.938 1.00 44.72 262 GLU A O 1
ATOM 2163 N N . ASP A 1 263 ? 20.114 -25.343 77.121 1.00 47.38 263 ASP A N 1
ATOM 2164 C CA . ASP A 1 263 ? 19.794 -25.899 78.448 1.00 47.38 263 ASP A CA 1
ATOM 2165 C C . ASP A 1 263 ? 19.318 -27.362 78.378 1.00 47.38 263 ASP A C 1
ATOM 2167 O O . ASP A 1 263 ? 18.123 -27.619 78.338 1.00 47.38 263 ASP A O 1
ATOM 2171 N N . ILE A 1 264 ? 20.257 -28.323 78.401 1.00 42.03 264 ILE A N 1
ATOM 2172 C CA . ILE A 1 264 ? 20.238 -29.584 79.187 1.00 42.03 264 ILE A CA 1
ATOM 2173 C C . ILE A 1 264 ? 21.669 -30.177 79.144 1.00 42.03 264 ILE A C 1
ATOM 2175 O O . ILE A 1 264 ? 22.016 -30.987 78.288 1.00 42.03 264 ILE A O 1
ATOM 2179 N N . ASP A 1 265 ? 22.511 -29.798 80.112 1.00 41.41 265 ASP A N 1
ATOM 2180 C CA . ASP A 1 265 ? 23.636 -30.624 80.582 1.00 41.41 265 ASP A CA 1
ATOM 2181 C C . ASP A 1 265 ? 23.353 -31.053 82.027 1.00 41.41 265 ASP A C 1
ATOM 2183 O O . ASP A 1 265 ? 23.523 -30.289 82.978 1.00 41.41 265 ASP A O 1
ATOM 2187 N N . ALA A 1 266 ? 22.875 -32.286 82.187 1.00 36.47 266 ALA A N 1
ATOM 2188 C CA . ALA A 1 266 ? 22.989 -33.044 83.428 1.00 36.47 266 ALA A CA 1
ATOM 2189 C C . ALA A 1 266 ? 22.785 -34.532 83.114 1.00 36.47 266 ALA A C 1
ATOM 2191 O O . ALA A 1 266 ? 21.662 -35.013 82.973 1.00 36.47 266 ALA A O 1
ATOM 2192 N N . GLY A 1 267 ? 23.898 -35.250 82.971 1.00 35.41 267 GLY A N 1
ATOM 2193 C CA . GLY A 1 267 ? 23.916 -36.662 82.606 1.00 35.41 267 GLY A CA 1
ATOM 2194 C C . GLY A 1 267 ? 23.329 -37.627 83.637 1.00 35.41 267 GLY A C 1
ATOM 2195 O O . GLY A 1 267 ? 23.089 -37.285 84.792 1.00 35.41 267 GLY A O 1
ATOM 2196 N N . THR A 1 268 ? 23.144 -38.877 83.218 1.00 33.59 268 THR A N 1
ATOM 2197 C CA . THR A 1 268 ? 23.734 -40.078 83.839 1.00 33.59 268 THR A CA 1
ATOM 2198 C C . THR A 1 268 ? 23.346 -41.328 83.049 1.00 33.59 268 THR A C 1
ATOM 2200 O O . THR A 1 268 ? 22.255 -41.419 82.491 1.00 33.59 268 THR A O 1
ATOM 2203 N N . ASP A 1 269 ? 24.307 -42.244 82.999 1.00 37.56 269 ASP A N 1
ATOM 2204 C CA . ASP A 1 269 ? 24.300 -43.578 82.404 1.00 37.56 269 ASP A CA 1
ATOM 2205 C C . ASP A 1 269 ? 23.151 -44.483 82.898 1.00 37.56 269 ASP A C 1
ATOM 2207 O O . ASP A 1 269 ? 22.749 -44.392 84.056 1.00 37.56 269 ASP A O 1
ATOM 2211 N N . ASP A 1 270 ? 22.650 -45.380 82.038 1.00 37.47 270 ASP A N 1
ATOM 2212 C CA . ASP A 1 270 ? 22.788 -46.838 82.231 1.00 37.47 270 ASP A CA 1
ATOM 2213 C C . ASP A 1 270 ? 22.001 -47.653 81.176 1.00 37.47 270 ASP A C 1
ATOM 2215 O O . ASP A 1 270 ? 20.782 -47.566 81.035 1.00 37.47 270 ASP A O 1
ATOM 2219 N N . ASP A 1 271 ? 22.794 -48.417 80.428 1.00 37.31 271 ASP A N 1
ATOM 2220 C CA . ASP A 1 271 ? 22.656 -49.768 79.869 1.00 37.31 271 ASP A CA 1
ATOM 2221 C C . ASP A 1 271 ? 21.317 -50.544 79.721 1.00 37.31 271 ASP A C 1
ATOM 2223 O O . ASP A 1 271 ? 20.446 -50.611 80.585 1.00 37.31 271 ASP A O 1
ATOM 2227 N N . GLU A 1 272 ? 21.359 -51.335 78.637 1.00 36.72 272 GLU A N 1
ATOM 2228 C CA . GLU A 1 272 ? 20.825 -52.695 78.429 1.00 36.72 272 GLU A CA 1
ATOM 2229 C C . GLU A 1 272 ? 19.415 -52.950 77.822 1.00 36.72 272 GLU A C 1
ATOM 2231 O O . GLU A 1 272 ? 18.366 -52.944 78.458 1.00 36.72 272 GLU A O 1
ATOM 2236 N N . ASP A 1 273 ? 19.492 -53.374 76.552 1.00 39.28 273 ASP A N 1
ATOM 2237 C CA . ASP A 1 273 ? 19.058 -54.677 76.019 1.00 39.28 273 ASP A CA 1
ATOM 2238 C C . ASP A 1 273 ? 17.652 -54.938 75.407 1.00 39.28 273 ASP A C 1
ATOM 2240 O O . ASP A 1 273 ? 16.653 -55.203 76.068 1.00 39.28 273 ASP A O 1
ATOM 2244 N N . ILE A 1 274 ? 17.678 -55.042 74.063 1.00 38.31 274 ILE A N 1
ATOM 2245 C CA . ILE A 1 274 ? 17.187 -56.124 73.169 1.00 38.31 274 ILE A CA 1
ATOM 2246 C C . ILE A 1 274 ? 15.771 -56.722 73.422 1.00 38.31 274 ILE A C 1
ATOM 2248 O O . ILE A 1 274 ? 15.573 -57.518 74.336 1.00 38.31 274 ILE A O 1
ATOM 2252 N N . LYS A 1 275 ? 14.844 -56.582 72.447 1.00 41.72 275 LYS A N 1
ATOM 2253 C CA . LYS A 1 275 ? 14.417 -57.673 71.515 1.00 41.72 275 LYS A CA 1
ATOM 2254 C C . LYS A 1 275 ? 13.236 -57.342 70.591 1.00 41.72 275 LYS A C 1
ATOM 2256 O O . LYS A 1 275 ? 12.165 -56.925 71.007 1.00 41.72 275 LYS A O 1
ATOM 2261 N N . GLN A 1 276 ? 13.493 -57.685 69.326 1.00 38.97 276 GLN A N 1
ATOM 2262 C CA . GLN A 1 276 ? 12.620 -57.917 68.172 1.00 38.97 276 GLN A CA 1
ATOM 2263 C C . GLN A 1 276 ? 11.280 -58.617 68.455 1.00 38.97 276 GLN A C 1
ATOM 2265 O O . GLN A 1 276 ? 11.220 -59.535 69.278 1.00 38.97 276 GLN A O 1
ATOM 2270 N N . LYS A 1 277 ? 10.283 -58.292 67.616 1.00 40.41 277 LYS A N 1
ATOM 2271 C CA . LYS A 1 277 ? 9.488 -59.215 66.765 1.00 40.41 277 LYS A CA 1
ATOM 2272 C C . LYS A 1 277 ? 8.542 -58.374 65.890 1.00 40.41 277 LYS A C 1
ATOM 2274 O O . LYS A 1 277 ? 7.784 -57.580 66.428 1.00 40.41 277 LYS A O 1
ATOM 2279 N N . ASP A 1 278 ? 8.779 -58.285 64.585 1.00 42.56 278 ASP A N 1
ATOM 2280 C CA . ASP A 1 278 ? 8.345 -59.196 63.504 1.00 42.56 278 ASP A CA 1
ATOM 2281 C C . ASP A 1 278 ? 6.852 -59.103 63.137 1.00 42.56 278 ASP A C 1
ATOM 2283 O O . ASP A 1 278 ? 5.978 -59.387 63.952 1.00 42.56 278 ASP A O 1
ATOM 2287 N N . GLU A 1 279 ? 6.662 -58.787 61.848 1.00 45.81 279 GLU A N 1
ATOM 2288 C CA . GLU A 1 279 ? 5.585 -59.174 60.921 1.00 45.81 279 GLU A CA 1
ATOM 2289 C C . GLU A 1 279 ? 4.144 -58.703 61.197 1.00 45.81 279 GLU A C 1
ATOM 2291 O O . GLU A 1 279 ? 3.412 -59.296 61.989 1.00 45.81 279 GLU A O 1
ATOM 2296 N N . LEU A 1 280 ? 3.678 -57.715 60.416 1.00 39.47 280 LEU A N 1
ATOM 2297 C CA . LEU A 1 280 ? 2.936 -57.930 59.153 1.00 39.47 280 LEU A CA 1
ATOM 2298 C C . LEU A 1 280 ? 2.663 -56.609 58.418 1.00 39.47 280 LEU A C 1
ATOM 2300 O O . LEU A 1 280 ? 2.303 -55.621 59.094 1.00 39.47 280 LEU A O 1
#

Foldseek 3Di:
DPDDAFDWDWAQAPNDIKTFQDGHGHDDDPFDKDWDWDADLQQKIFIDILNHTRDIDGPVPGTPRWPDQKDQDPPDDDDPLADQDQWDFDPPFDDDPLAPDDQWDFDPPDDDDPPDDCVPPNDDGGDIDGDPSHPDDDGGDIDGDPSHPHHDDGDIDGDPRGDDDSCSSPDPDDDDDDDDDDDPDDDDDDDDDDDDPDPVVVVVSSCVPVVVCRVVVVVVVVVVVVVVVVVVVVVVVVVVVVVVVVVVVVVVVVVVVVVVPPDDPDDDDDDDDDDDDDDD

Mean predicted aligned error: 15.38 Å

Organism: NCBI:txid183150

pLDDT: mean 83.35, std 16.52, range [33.59, 98.06]

Sequence (280 aa):
GYSTKKVHVIFNYKGQNHLIKKDIKCKDDELTHLYTLILNPDQTYEVRIDNEKVESGSLEDDWDMLPAKKIKDPDAKKPSDWDDRATIDDPSDTKPEDWDQPETIPDPDAKKPDDWDEDMDGEWEPPMITNPEFKGEWKPKQISNPNYKGAWVHLEVDNPEYAPDANMYLFDNIGVLGLDLWQVKSGTIFDNFLITDDIKEAEEVAKETWEVTKGPEKKMRDDQEDIERKLREEEQKSKKDDEDEMDEEGDEEEKNDEEEEEDIDAGTDDDEDIKQKDEL

Nearest PDB structures (foldseek):
  7qpd-assembly1_C  TM=8.154E-01  e=6.857E-24  Homo sapiens
  6eny-assembly1_G  TM=8.256E-01  e=9.547E-23  Homo sapiens
  3rg0-assembly1_A  TM=9.278E-01  e=1.027E-14  Mus musculus
  5hca-assembly3_B  TM=8.979E-01  e=4.086E-07  Entamoeba histolytica HM-1:IMSS
  5hcf-assembly6_F  TM=8.612E-01  e=2.763E-05  Trypanosoma cruzi strain CL Brener

InterPro domains:
  IPR001580 Calreticulin/calnexin [PF00262] (3-120)
  IPR001580 Calreticulin/calnexin [PF00262] (122-195)
  IPR001580 Calreticulin/calnexin [PR00626] (78-91)
  IPR001580 Calreticulin/calnexin [PR00626] (105-127)
  IPR001580 Calreticulin/calnexin [PR00626] (143-162)
  IPR001580 Calreticulin/calnexin [PR00626] (176-196)
  IPR001580 Calreticulin/calnexin [PTHR11073] (1-241)
  IPR009033 Calreticulin/calnexin, P domain superfamily [G3DSA:2.10.250.10] (68-168)
  IPR009033 Calreticulin/calnexin, P domain superfamily [SSF63887] (64-178)
  IPR013320 Concanavalin A-like lectin/glucanase domain superfamily [SSF49899] (1-81)
  IPR018124 Calreticulin/calnexin, conserved site [PS00805] (105-117)

Solvent-accessible surface area (backbone atoms only — not comparable to full-atom values): 18617 Å² total; per-residue (Å²): 133,93,85,80,68,57,58,88,56,71,49,78,54,98,93,40,79,38,58,50,72,67,90,41,75,47,90,82,75,96,70,89,79,49,78,47,80,47,79,39,86,87,33,34,39,37,36,26,49,70,88,38,80,75,46,73,51,42,53,79,80,42,28,80,85,63,61,59,66,57,37,71,38,90,85,68,66,85,57,92,86,61,39,60,47,62,54,36,68,32,90,83,55,69,87,60,86,80,44,83,46,60,64,56,38,63,36,86,83,61,70,84,62,95,86,69,52,55,89,82,75,39,86,88,75,60,61,73,36,76,30,90,70,40,69,61,85,88,73,60,55,76,36,77,33,90,67,42,78,52,74,85,75,81,53,72,34,76,29,88,82,41,70,93,69,81,58,78,70,67,72,96,75,88,89,77,90,82,90,88,81,90,71,91,75,84,81,87,82,87,78,88,87,80,88,80,94,48,72,64,60,55,53,50,52,42,51,71,44,57,64,60,45,51,58,62,50,51,50,53,50,54,56,48,50,56,51,54,48,52,51,50,52,51,53,52,48,51,53,46,54,55,50,54,50,52,53,52,52,55,59,49,53,62,55,53,64,68,65,68,78,80,78,87,91,78,89,81,89,83,90,86,83,90,84,89,81,85,88,136